Protein AF-A0A921EPJ9-F1 (afdb_monomer)

Mean predicted aligned error: 4.71 Å

Organism: NCBI:txid399497

Structure (mmCIF, N/CA/C/O backbone):
data_AF-A0A921EPJ9-F1
#
_entry.id   AF-A0A921EPJ9-F1
#
loop_
_atom_site.group_PDB
_atom_site.id
_atom_site.type_symbol
_atom_site.label_atom_id
_atom_site.label_alt_id
_atom_site.label_comp_id
_atom_site.label_asym_id
_atom_site.label_entity_id
_atom_site.label_seq_id
_atom_site.pdbx_PDB_ins_code
_atom_site.Cartn_x
_atom_site.Cartn_y
_atom_site.Cartn_z
_atom_site.occupancy
_atom_site.B_iso_or_equiv
_atom_site.auth_seq_id
_atom_site.auth_comp_id
_atom_site.auth_asym_id
_atom_site.auth_atom_id
_atom_site.pdbx_PDB_model_num
ATOM 1 N N . MET A 1 1 ? -25.774 5.358 15.739 1.00 63.31 1 MET A N 1
ATOM 2 C CA . MET A 1 1 ? -25.057 4.305 14.989 1.00 63.31 1 MET A CA 1
ATOM 3 C C . MET A 1 1 ? -23.587 4.275 15.392 1.00 63.31 1 MET A C 1
ATOM 5 O O . MET A 1 1 ? -23.152 3.258 15.905 1.00 63.31 1 MET A O 1
ATOM 9 N N . THR A 1 2 ? -22.878 5.406 15.315 1.00 71.88 2 THR A N 1
ATOM 10 C CA . THR A 1 2 ? -21.452 5.557 15.674 1.00 71.88 2 THR A CA 1
ATOM 11 C C . THR A 1 2 ? -21.101 5.073 17.087 1.00 71.88 2 THR A C 1
ATOM 13 O O . THR A 1 2 ? -20.146 4.330 17.258 1.00 71.88 2 THR A O 1
ATOM 16 N N . GLN A 1 3 ? -21.924 5.390 18.097 1.00 77.50 3 GLN A N 1
ATOM 17 C CA . GLN A 1 3 ? -21.681 4.942 19.478 1.00 77.50 3 GLN A CA 1
ATOM 18 C C . GLN A 1 3 ? -21.793 3.415 19.654 1.00 77.50 3 GLN A C 1
ATOM 20 O O . GLN A 1 3 ? -21.058 2.840 20.445 1.00 77.50 3 GLN A O 1
ATOM 25 N N . HIS A 1 4 ? -22.674 2.746 18.898 1.00 89.56 4 HIS A N 1
ATOM 26 C CA . HIS A 1 4 ? -22.776 1.282 18.930 1.00 89.56 4 HIS A CA 1
ATOM 27 C C . HIS A 1 4 ? -21.593 0.615 18.227 1.00 89.56 4 HIS A C 1
ATOM 29 O O . HIS A 1 4 ? -21.103 -0.398 18.716 1.00 89.56 4 HIS A O 1
ATOM 35 N N . LEU A 1 5 ? -21.134 1.184 17.106 1.00 92.19 5 LEU A N 1
ATOM 36 C CA . LEU A 1 5 ? -19.964 0.679 16.392 1.00 92.19 5 LEU A CA 1
ATOM 37 C C . LEU A 1 5 ? -18.698 0.830 17.240 1.00 92.19 5 LEU A C 1
ATOM 39 O O . LEU A 1 5 ? -17.966 -0.136 17.384 1.00 92.19 5 LEU A O 1
ATOM 43 N N . HIS A 1 6 ? -18.485 1.991 17.864 1.00 93.56 6 HIS A N 1
ATOM 44 C CA . HIS A 1 6 ? -17.326 2.218 18.729 1.00 93.56 6 HIS A CA 1
ATOM 45 C C . HIS A 1 6 ? -17.261 1.204 19.878 1.00 93.56 6 HIS A C 1
ATOM 47 O O . HIS A 1 6 ? -16.271 0.491 19.997 1.00 93.56 6 HIS A O 1
ATOM 53 N N . SER A 1 7 ? -18.349 1.034 20.641 1.00 94.75 7 SER A N 1
ATOM 54 C CA . SER A 1 7 ? -18.383 0.032 21.715 1.00 94.75 7 SER A CA 1
ATOM 55 C C . SER A 1 7 ? -18.203 -1.404 21.212 1.00 94.75 7 SER A C 1
ATOM 57 O O . SER A 1 7 ? -17.690 -2.246 21.942 1.00 94.75 7 SER A O 1
ATOM 59 N N . HIS A 1 8 ? -18.621 -1.708 19.980 1.00 96.12 8 HIS A N 1
ATOM 60 C CA . HIS A 1 8 ? -18.362 -3.013 19.377 1.00 96.12 8 HIS A CA 1
ATOM 61 C C . HIS A 1 8 ? -16.879 -3.203 19.031 1.00 96.12 8 HIS A C 1
ATOM 63 O O . HIS A 1 8 ? -16.332 -4.264 19.314 1.00 96.12 8 HIS A O 1
ATOM 69 N N . LEU A 1 9 ? -16.222 -2.182 18.471 1.00 96.31 9 LEU A N 1
ATOM 70 C CA . LEU A 1 9 ? -14.787 -2.220 18.184 1.00 96.31 9 LEU A CA 1
ATOM 71 C C . LEU A 1 9 ? -13.956 -2.341 19.469 1.00 96.31 9 LEU A C 1
ATOM 73 O O . LEU A 1 9 ? -13.027 -3.136 19.502 1.00 96.31 9 LEU A O 1
ATOM 77 N N . GLU A 1 10 ? -14.322 -1.638 20.546 1.00 95.69 10 GLU A N 1
ATOM 78 C CA . GLU A 1 10 ? -13.665 -1.785 21.855 1.00 95.69 10 GLU A CA 1
ATOM 79 C C . GLU A 1 10 ? -13.780 -3.216 22.399 1.00 95.69 10 GLU A C 1
ATOM 81 O O . GLU A 1 10 ? -12.799 -3.787 22.874 1.00 95.69 10 GLU A O 1
ATOM 86 N N . GLN A 1 11 ? -14.969 -3.822 22.302 1.00 95.31 11 GLN A N 1
ATOM 87 C CA . GLN A 1 11 ? -15.177 -5.217 22.701 1.00 95.31 11 GLN A CA 1
ATOM 88 C C . GLN A 1 11 ? -14.373 -6.187 21.832 1.00 95.31 11 GLN A C 1
ATOM 90 O O . GLN A 1 11 ? -13.842 -7.163 22.356 1.00 95.31 11 GLN A O 1
ATOM 95 N N . LEU A 1 12 ? -14.286 -5.927 20.524 1.00 94.94 12 LEU A N 1
ATOM 96 C CA . LEU A 1 12 ? -13.510 -6.739 19.593 1.00 94.94 12 LEU A CA 1
ATOM 97 C C . LEU A 1 12 ? -12.017 -6.683 19.926 1.00 94.94 12 LEU A C 1
ATOM 99 O 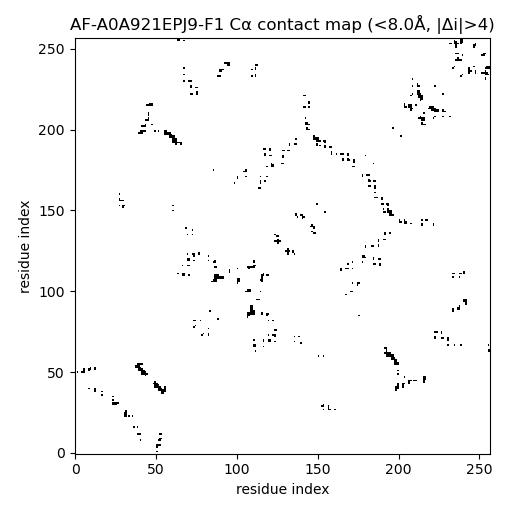O . LEU A 1 12 ? -11.409 -7.735 20.079 1.00 94.94 12 LEU A O 1
ATOM 103 N N . VAL A 1 13 ? -11.451 -5.482 20.090 1.00 95.00 13 VAL A N 1
ATOM 104 C CA . VAL A 1 13 ? -10.049 -5.305 20.501 1.00 95.00 13 VAL A CA 1
ATOM 105 C C . VAL A 1 13 ? -9.810 -6.035 21.818 1.00 95.00 13 VAL A C 1
ATOM 107 O O . VAL A 1 13 ? -8.941 -6.894 21.882 1.00 95.00 13 VAL A O 1
ATOM 110 N N . GLY A 1 14 ? -10.645 -5.797 22.835 1.00 93.44 14 GLY A N 1
ATOM 111 C CA . GLY A 1 14 ? -10.512 -6.464 24.131 1.00 93.44 14 GLY A CA 1
ATOM 112 C C . GLY A 1 14 ? -10.559 -7.994 24.053 1.00 93.44 14 GLY A C 1
ATOM 113 O O . GLY A 1 14 ? -9.816 -8.654 24.768 1.00 93.44 14 GLY A O 1
ATOM 114 N N . ALA A 1 15 ? -11.390 -8.565 23.176 1.00 92.19 15 ALA A N 1
ATOM 115 C CA . ALA A 1 15 ? -11.470 -10.014 22.981 1.00 92.19 15 ALA A CA 1
ATOM 116 C C . ALA A 1 15 ? -10.269 -10.597 22.216 1.00 92.19 15 ALA A C 1
ATOM 118 O O . ALA A 1 15 ? -9.938 -11.765 22.411 1.00 92.19 15 ALA A O 1
ATOM 119 N N . LEU A 1 16 ? -9.643 -9.813 21.333 1.00 90.69 16 LEU A N 1
ATOM 120 C CA . LEU A 1 16 ? -8.484 -10.235 20.542 1.00 90.69 16 LEU A CA 1
ATOM 121 C C . LEU A 1 16 ? -7.159 -10.074 21.296 1.00 90.69 16 LEU A C 1
ATOM 123 O O . LEU A 1 16 ? -6.228 -10.815 21.008 1.00 90.69 16 LEU A O 1
ATOM 127 N N . MET A 1 17 ? -7.084 -9.180 22.287 1.00 88.00 17 MET A N 1
ATOM 128 C CA . MET A 1 17 ? -5.879 -8.976 23.109 1.00 88.00 17 MET A CA 1
ATOM 129 C C . MET A 1 17 ? -5.428 -10.233 23.871 1.00 88.00 17 MET A C 1
ATOM 131 O O . MET A 1 17 ? -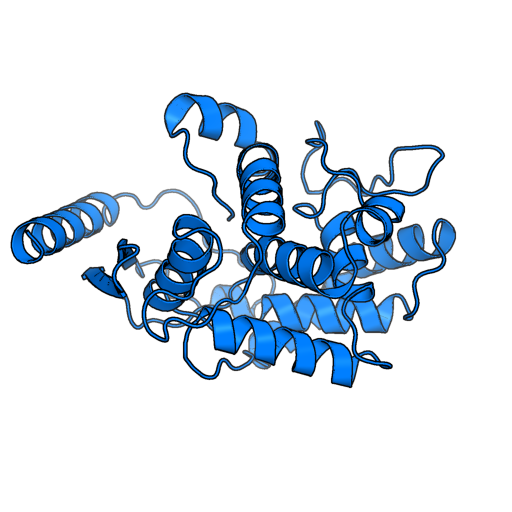4.248 -10.372 24.179 1.00 88.00 17 MET A O 1
ATOM 135 N N . ASP A 1 18 ? -6.345 -11.161 24.161 1.00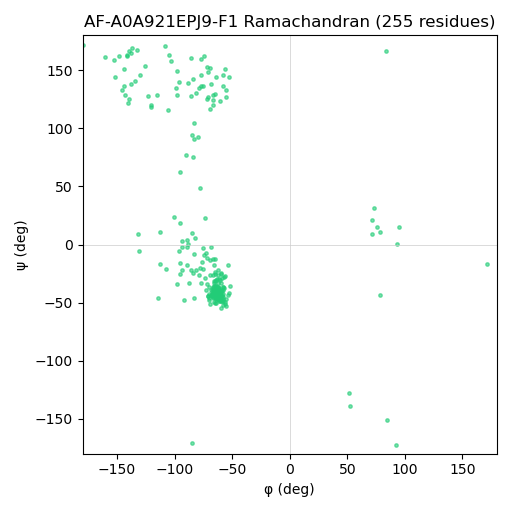 86.62 18 ASP A N 1
ATOM 136 C CA . ASP A 1 18 ? -6.014 -12.435 24.812 1.00 86.62 18 ASP A CA 1
ATOM 137 C C . ASP A 1 18 ? -5.354 -13.449 23.846 1.00 86.62 18 ASP A C 1
ATOM 139 O O . ASP A 1 18 ? -4.772 -14.449 24.283 1.00 86.62 18 ASP A O 1
ATOM 143 N N . ASP A 1 19 ? -5.428 -13.219 22.529 1.00 88.44 19 ASP A N 1
ATOM 144 C CA . ASP A 1 19 ? -4.811 -14.071 21.513 1.00 88.44 19 ASP A CA 1
ATOM 145 C C . ASP A 1 19 ? -3.344 -13.691 21.284 1.00 88.44 19 ASP A C 1
ATOM 147 O O . ASP A 1 19 ? -3.002 -12.825 20.487 1.00 88.44 19 ASP A O 1
ATOM 151 N N . THR A 1 20 ? -2.458 -14.392 21.985 1.00 88.00 20 THR A N 1
ATOM 152 C CA . THR A 1 20 ? -1.004 -14.160 21.958 1.00 88.00 20 THR A CA 1
ATOM 153 C C . THR A 1 20 ? -0.258 -15.070 20.976 1.00 88.00 20 THR A C 1
ATOM 155 O O . THR A 1 20 ? 0.948 -15.289 21.106 1.00 88.00 20 THR A O 1
ATOM 158 N N . ARG A 1 21 ? -0.960 -15.669 20.004 1.00 90.56 21 ARG A N 1
ATOM 159 C CA . ARG A 1 21 ? -0.332 -16.518 18.980 1.00 90.56 21 ARG A CA 1
ATOM 160 C C . ARG A 1 21 ? 0.469 -15.679 17.979 1.00 90.56 21 ARG A C 1
ATOM 162 O O . ARG A 1 21 ? 0.128 -14.541 17.684 1.00 90.56 21 ARG A O 1
ATOM 169 N N . GLY A 1 22 ? 1.489 -16.297 17.384 1.00 88.38 22 GLY A N 1
ATOM 170 C CA . GLY A 1 22 ? 2.396 -15.636 16.440 1.00 88.38 22 GLY A CA 1
ATOM 171 C C . GLY A 1 22 ? 3.628 -15.048 17.129 1.00 88.38 22 GLY A C 1
ATOM 172 O O . GLY A 1 22 ? 3.885 -15.316 18.301 1.00 88.38 22 GLY A O 1
ATOM 173 N N . ALA A 1 23 ? 4.429 -14.301 16.374 1.00 86.12 23 ALA A N 1
ATOM 174 C CA . ALA A 1 23 ? 5.589 -13.582 16.886 1.00 86.12 23 ALA A CA 1
ATOM 175 C C . ALA A 1 23 ? 5.853 -12.345 16.011 1.00 86.12 23 ALA A C 1
ATOM 177 O O . ALA A 1 23 ? 5.666 -12.433 14.792 1.00 86.12 23 ALA A O 1
ATOM 178 N N . PRO A 1 24 ? 6.305 -11.219 16.594 1.00 85.25 24 PRO A N 1
ATOM 179 C CA . PRO A 1 24 ? 6.811 -10.098 15.816 1.00 85.25 24 PRO A CA 1
ATOM 180 C C . PRO A 1 24 ? 7.960 -10.526 14.900 1.00 85.25 24 PRO A C 1
ATOM 182 O O . PRO A 1 24 ? 8.719 -11.445 15.216 1.00 85.25 24 PRO A O 1
ATOM 185 N N . ILE A 1 25 ? 8.106 -9.826 13.777 1.00 84.75 25 ILE A N 1
ATOM 186 C CA . ILE A 1 25 ? 9.266 -9.987 12.902 1.00 84.75 25 ILE A CA 1
ATOM 187 C C . ILE A 1 25 ? 10.508 -9.491 13.652 1.00 84.75 25 ILE A C 1
ATOM 189 O O . ILE A 1 25 ? 10.560 -8.348 14.098 1.00 84.75 25 ILE A O 1
ATOM 193 N N . ASP A 1 26 ? 11.519 -10.350 13.773 1.00 82.25 26 ASP A N 1
ATOM 194 C CA . ASP A 1 26 ? 12.768 -10.063 14.486 1.00 82.25 26 ASP A CA 1
ATOM 195 C C . ASP A 1 26 ? 13.905 -9.584 13.562 1.00 82.25 26 ASP A C 1
ATOM 197 O O . ASP A 1 26 ? 14.977 -9.186 14.030 1.00 82.25 26 ASP A O 1
ATOM 201 N N . SER A 1 27 ? 13.669 -9.592 12.246 1.00 77.50 27 SER A N 1
ATOM 202 C CA . SER A 1 27 ? 14.625 -9.184 11.220 1.00 77.50 27 SER A CA 1
ATOM 203 C C . SER A 1 27 ? 13.944 -8.387 10.093 1.00 77.50 27 SER A C 1
ATOM 205 O O . SER A 1 27 ? 13.053 -8.921 9.430 1.00 77.50 27 SER A O 1
ATOM 207 N N . PRO A 1 28 ? 14.380 -7.142 9.825 1.00 84.25 28 PRO A N 1
ATOM 208 C CA . PRO A 1 28 ? 15.532 -6.477 10.438 1.00 84.25 28 PRO A CA 1
ATOM 209 C C . PRO A 1 28 ? 15.286 -6.003 11.887 1.00 84.25 28 PRO A C 1
ATOM 211 O O . PRO A 1 28 ? 14.136 -5.828 12.292 1.00 84.25 28 PRO A O 1
ATOM 214 N N . PRO A 1 29 ? 16.354 -5.713 12.663 1.00 84.56 29 PRO A N 1
ATOM 215 C CA . PRO A 1 29 ? 16.253 -5.352 14.082 1.00 84.56 29 PRO A CA 1
ATOM 216 C C . PRO A 1 29 ? 15.346 -4.158 14.399 1.00 84.56 29 PRO A C 1
ATOM 218 O O . PRO A 1 29 ? 14.827 -4.074 15.507 1.00 84.56 29 PRO A O 1
ATOM 221 N N . ALA A 1 30 ? 15.164 -3.225 13.458 1.00 84.50 30 ALA A N 1
ATOM 222 C CA . ALA A 1 30 ? 14.278 -2.079 13.652 1.00 84.50 30 ALA A CA 1
ATOM 223 C C . ALA A 1 30 ? 12.799 -2.487 13.801 1.00 84.50 30 ALA A C 1
ATOM 225 O O . ALA A 1 30 ? 12.073 -1.842 14.550 1.00 84.50 30 ALA A O 1
ATOM 226 N N . LEU A 1 31 ? 12.363 -3.580 13.158 1.00 83.44 31 LEU A N 1
ATOM 227 C CA . LEU A 1 31 ? 10.997 -4.104 13.303 1.00 83.44 31 LEU A CA 1
ATOM 228 C C . LEU A 1 31 ? 10.797 -4.885 14.610 1.00 83.44 31 LEU A C 1
ATOM 230 O O . LEU A 1 31 ? 9.674 -5.001 15.091 1.00 83.44 31 LEU A O 1
ATOM 234 N N . ALA A 1 32 ? 11.885 -5.349 15.229 1.00 81.00 32 ALA A N 1
ATOM 235 C CA . ALA A 1 32 ? 11.842 -6.072 16.498 1.00 81.00 32 ALA A CA 1
ATOM 236 C C . ALA A 1 32 ? 11.560 -5.166 17.713 1.00 81.00 32 ALA A C 1
ATOM 238 O O . ALA A 1 32 ? 11.378 -5.666 18.820 1.00 81.00 32 ALA A O 1
ATOM 239 N N . GLN A 1 33 ? 11.571 -3.839 17.533 1.00 75.69 33 GLN A N 1
ATOM 240 C CA . GLN A 1 33 ? 11.366 -2.855 18.606 1.00 75.69 33 GLN A CA 1
ATOM 241 C C . GLN A 1 33 ? 9.892 -2.477 18.819 1.00 75.69 33 GLN A C 1
ATOM 243 O O . GLN A 1 33 ? 9.605 -1.591 19.622 1.00 75.69 33 GLN A O 1
ATOM 248 N N . VAL A 1 34 ? 8.965 -3.110 18.095 1.00 78.38 34 VAL A N 1
ATOM 249 C CA . VAL A 1 34 ? 7.525 -2.858 18.224 1.00 78.38 34 VAL A CA 1
ATOM 250 C C . VAL A 1 34 ? 6.983 -3.550 19.475 1.00 78.38 34 VAL A C 1
ATOM 252 O O . VAL A 1 34 ? 7.315 -4.703 19.750 1.00 78.38 34 VAL A O 1
ATOM 255 N N . GLU A 1 35 ? 6.135 -2.844 20.222 1.00 80.69 35 GLU A N 1
ATOM 256 C CA . GLU A 1 35 ? 5.455 -3.394 21.394 1.00 80.69 35 GLU A CA 1
ATOM 257 C C . GLU A 1 35 ? 4.425 -4.451 20.946 1.00 80.69 35 GLU A C 1
ATOM 259 O O . GLU A 1 35 ? 3.467 -4.110 20.248 1.00 80.69 35 GLU A O 1
ATOM 264 N N . PRO A 1 36 ? 4.581 -5.734 21.324 1.00 82.50 36 PRO A N 1
ATOM 265 C CA . PRO A 1 36 ? 3.751 -6.827 20.807 1.00 82.50 36 PRO A CA 1
ATOM 266 C C . PRO A 1 36 ? 2.297 -6.777 21.296 1.00 82.50 36 PRO A C 1
ATOM 268 O O . PRO A 1 36 ? 1.450 -7.492 20.771 1.00 82.50 36 PRO A O 1
ATOM 271 N N . GLU A 1 37 ? 2.015 -5.953 22.304 1.00 85.31 37 GLU A N 1
ATOM 272 C CA . GLU A 1 37 ? 0.687 -5.771 22.894 1.00 85.31 37 GLU A CA 1
ATOM 273 C C . GLU A 1 37 ? -0.133 -4.683 22.177 1.00 85.31 37 GLU A C 1
ATOM 275 O O . GLU A 1 37 ? -1.263 -4.417 22.575 1.00 85.31 37 GLU A O 1
ATOM 280 N N . GLN A 1 38 ? 0.405 -4.049 21.126 1.00 89.69 38 GLN A N 1
ATOM 281 C CA . GLN A 1 38 ? -0.329 -3.036 20.370 1.00 89.69 38 GLN A CA 1
ATOM 282 C C . GLN A 1 38 ? -1.434 -3.662 19.521 1.00 89.69 38 GLN A C 1
ATOM 284 O O . GLN A 1 38 ? -1.182 -4.515 18.668 1.00 89.69 38 GLN A O 1
ATOM 289 N N . CYS A 1 39 ? -2.663 -3.183 19.700 1.00 93.69 39 CYS A N 1
ATOM 290 C CA . CYS A 1 39 ? -3.803 -3.625 18.906 1.00 93.69 39 CYS A CA 1
ATOM 291 C C . CYS A 1 39 ? -4.747 -2.462 18.632 1.00 93.69 39 CYS A C 1
ATOM 293 O O . CYS A 1 39 ? -5.185 -1.764 19.546 1.00 93.69 39 CYS A O 1
ATOM 295 N N . ALA A 1 40 ? -5.100 -2.272 17.364 1.00 95.69 40 ALA A N 1
ATOM 296 C CA . ALA A 1 40 ? -6.029 -1.237 16.950 1.00 95.69 40 ALA A CA 1
ATOM 297 C C . ALA A 1 40 ? -6.911 -1.706 15.798 1.00 95.69 40 ALA A C 1
ATOM 299 O O . ALA A 1 40 ? -6.505 -2.503 14.952 1.00 95.69 40 ALA A O 1
ATOM 300 N N . VAL A 1 41 ? -8.116 -1.151 15.736 1.00 97.19 41 VAL A N 1
ATOM 301 C CA . VAL A 1 41 ? -9.033 -1.326 14.611 1.00 97.19 41 VAL A CA 1
ATOM 302 C C . VAL A 1 41 ? -9.687 0.008 14.288 1.00 97.19 41 VAL A C 1
ATOM 304 O O . VAL A 1 41 ? -10.083 0.755 15.183 1.00 97.19 41 VAL A O 1
ATOM 307 N N . ALA A 1 42 ? -9.815 0.307 13.000 1.00 97.69 42 ALA A N 1
ATOM 308 C CA . ALA A 1 42 ? -10.490 1.498 12.515 1.00 97.69 42 ALA A CA 1
ATOM 309 C C . ALA A 1 42 ? -11.421 1.141 11.355 1.00 97.69 42 ALA A C 1
ATOM 311 O O . ALA A 1 42 ? -11.099 0.323 10.496 1.00 97.69 42 ALA A O 1
ATOM 312 N N . VAL A 1 43 ? -12.585 1.780 11.338 1.00 97.38 43 VAL A N 1
ATOM 313 C CA . VAL A 1 43 ? -13.581 1.705 10.274 1.00 97.38 43 VAL A CA 1
ATOM 314 C C . VAL A 1 43 ? -13.838 3.124 9.793 1.00 97.38 43 VAL A C 1
ATOM 316 O O . VAL A 1 43 ? -14.135 4.016 10.590 1.00 97.38 43 VAL A O 1
ATOM 319 N N . VAL A 1 44 ? -13.730 3.322 8.482 1.00 97.25 44 VAL A N 1
ATOM 320 C CA . VAL A 1 44 ? -14.063 4.583 7.819 1.00 97.25 44 VAL A CA 1
ATOM 321 C C . VAL A 1 44 ? -15.154 4.299 6.802 1.00 97.25 44 VAL A C 1
ATOM 323 O O . VAL A 1 44 ? -14.974 3.476 5.905 1.00 97.25 44 VAL A O 1
ATOM 326 N N . ASP A 1 45 ? -16.301 4.948 6.971 1.00 94.75 45 ASP A N 1
ATOM 327 C CA . ASP A 1 45 ? -17.410 4.842 6.025 1.00 94.75 45 ASP A CA 1
ATOM 328 C C . ASP A 1 45 ? -17.127 5.705 4.779 1.00 94.75 45 ASP A C 1
ATOM 330 O O . ASP A 1 45 ? -16.326 6.644 4.805 1.00 94.75 45 ASP A O 1
ATOM 334 N N . VAL A 1 46 ? -17.798 5.413 3.666 1.00 93.81 46 VAL A N 1
ATOM 335 C CA . VAL A 1 46 ? -17.638 6.135 2.393 1.00 93.81 46 VAL A CA 1
ATOM 336 C C . VAL A 1 46 ? -18.084 7.600 2.474 1.00 93.81 46 VAL A C 1
ATOM 338 O O . VAL A 1 46 ? -17.791 8.378 1.565 1.00 93.81 46 VAL A O 1
ATOM 341 N N . ASP A 1 47 ? -18.782 7.982 3.548 1.00 91.81 47 ASP A N 1
ATOM 342 C CA . ASP A 1 47 ? -19.159 9.361 3.866 1.00 91.81 47 ASP A CA 1
ATOM 343 C C . ASP A 1 47 ? -18.116 10.129 4.706 1.00 91.81 47 ASP A C 1
ATOM 345 O O . ASP A 1 47 ? -18.312 11.314 4.977 1.00 91.81 47 ASP A O 1
ATOM 349 N N . GLY A 1 48 ? -17.011 9.478 5.094 1.00 92.94 48 GLY A N 1
ATOM 350 C CA . GLY A 1 48 ? -15.924 10.073 5.879 1.00 92.94 48 GLY A CA 1
ATOM 351 C C . GLY A 1 48 ? -16.048 9.896 7.389 1.00 92.94 48 GLY A C 1
ATOM 352 O O . GLY A 1 48 ? -15.165 10.344 8.121 1.00 92.94 48 GLY A O 1
ATOM 353 N N . SER A 1 49 ? -17.097 9.234 7.879 1.00 94.75 49 SER A N 1
ATOM 354 C CA . SER A 1 49 ? -17.244 8.933 9.303 1.00 94.75 49 SER A CA 1
ATOM 355 C C . SER A 1 49 ? -16.175 7.946 9.771 1.00 94.75 49 SER A C 1
ATOM 357 O O . SER A 1 49 ? -16.125 6.810 9.303 1.00 94.75 49 SER A O 1
ATOM 359 N N . VAL A 1 50 ? -15.351 8.364 10.734 1.00 95.56 50 VAL A N 1
ATOM 360 C CA . VAL A 1 50 ? -14.292 7.541 11.337 1.00 95.56 50 VAL A CA 1
ATOM 361 C C . VAL A 1 50 ? -14.773 6.965 12.668 1.00 95.56 50 VAL A C 1
ATOM 363 O O . VAL A 1 50 ? -15.364 7.666 13.490 1.00 95.56 50 VAL A O 1
ATOM 366 N N . THR A 1 51 ? -14.538 5.677 12.900 1.00 97.00 51 THR A N 1
ATOM 367 C CA . THR A 1 51 ? -14.724 5.024 14.201 1.00 97.00 51 THR A CA 1
ATOM 368 C C . THR A 1 51 ? -13.581 4.049 14.442 1.00 97.00 51 THR A C 1
ATOM 370 O O . THR A 1 51 ? -13.349 3.166 13.624 1.00 97.00 51 THR A O 1
ATOM 373 N N . SER A 1 52 ? -12.882 4.192 15.561 1.00 97.25 52 SER A N 1
ATOM 374 C CA . SER A 1 52 ? -11.710 3.386 15.911 1.00 97.25 52 SER A CA 1
ATOM 375 C C . SER A 1 52 ? -11.722 2.977 17.385 1.00 97.25 52 SER A C 1
ATOM 377 O O . SER A 1 52 ? -12.528 3.488 18.172 1.00 97.25 52 SER A O 1
ATOM 379 N N . ALA A 1 53 ? -10.884 2.001 17.731 1.00 97.25 53 ALA A N 1
ATOM 380 C CA . ALA A 1 53 ? -10.630 1.539 19.093 1.00 97.25 53 ALA A CA 1
ATOM 381 C C . ALA A 1 53 ? -9.215 0.940 19.207 1.00 97.25 53 ALA A C 1
ATOM 383 O O . ALA A 1 53 ? -8.657 0.485 18.206 1.00 97.25 53 ALA A O 1
ATOM 384 N N . GLY A 1 54 ? -8.681 0.888 20.432 1.00 95.75 54 GLY A N 1
ATOM 385 C CA . GLY A 1 54 ? -7.330 0.392 20.718 1.00 95.75 54 GLY A CA 1
ATOM 386 C C . GLY A 1 54 ? -6.251 1.461 20.532 1.00 95.75 54 GLY A C 1
ATOM 387 O O . GLY A 1 54 ? -6.526 2.649 20.695 1.00 95.75 54 GLY A O 1
ATOM 388 N N . ASP A 1 55 ? -5.037 1.046 20.177 1.00 94.94 55 ASP A N 1
ATOM 389 C CA . ASP A 1 55 ? -3.873 1.915 19.939 1.00 94.94 55 ASP A CA 1
ATOM 390 C C . ASP A 1 55 ? -3.933 2.614 18.565 1.00 94.94 55 ASP A C 1
ATOM 392 O O . ASP A 1 55 ? -2.994 2.587 17.772 1.00 94.94 55 ASP A O 1
ATOM 396 N N . ASP A 1 56 ? -5.073 3.217 18.238 1.00 94.69 56 ASP A N 1
ATOM 397 C CA . ASP A 1 56 ? -5.405 3.728 16.902 1.00 94.69 56 ASP A CA 1
ATOM 398 C C . ASP A 1 56 ? -4.535 4.899 16.410 1.00 94.69 56 ASP A C 1
ATOM 400 O O . ASP A 1 56 ? -4.476 5.155 15.206 1.00 94.69 56 ASP A O 1
ATOM 404 N N . GLY A 1 57 ? -3.834 5.572 17.324 1.00 94.06 57 GLY A N 1
ATOM 405 C CA . GLY A 1 57 ? -2.837 6.603 17.038 1.00 94.06 57 GLY A CA 1
ATOM 406 C C . GLY A 1 57 ? -1.391 6.101 16.959 1.00 94.06 57 GLY A C 1
ATOM 407 O O . GLY A 1 57 ? -0.497 6.909 16.704 1.00 94.06 57 GLY A O 1
ATOM 408 N N . ALA A 1 58 ? -1.131 4.811 17.198 1.00 94.88 58 ALA A N 1
ATOM 409 C CA . ALA A 1 58 ? 0.208 4.250 17.071 1.00 94.88 58 ALA A CA 1
ATOM 410 C C . ALA A 1 58 ? 0.617 4.183 15.594 1.00 94.88 58 ALA A C 1
ATOM 412 O O . ALA A 1 58 ? -0.102 3.641 14.752 1.00 94.88 58 ALA A O 1
ATOM 413 N N . GLU A 1 59 ? 1.782 4.747 15.282 1.00 95.31 59 GLU A N 1
ATOM 414 C CA . GLU A 1 59 ? 2.348 4.667 13.941 1.00 95.31 59 GLU A CA 1
ATOM 415 C C . GLU A 1 59 ? 3.209 3.417 13.777 1.00 95.31 59 GLU A C 1
ATOM 417 O O . GLU A 1 59 ? 4.024 3.088 14.640 1.00 95.31 59 GLU A O 1
ATOM 422 N N . PHE A 1 60 ? 3.082 2.782 12.619 1.00 95.62 60 PHE A N 1
ATOM 423 C CA . PHE A 1 60 ? 3.903 1.666 12.170 1.00 95.62 60 PHE A CA 1
ATOM 424 C C . PHE A 1 60 ? 4.228 1.826 10.680 1.00 95.62 60 PHE A C 1
ATOM 426 O O . PHE A 1 60 ? 3.649 2.664 9.985 1.00 95.62 60 PHE A O 1
ATOM 433 N N . THR A 1 61 ? 5.185 1.049 10.176 1.00 96.88 61 THR A N 1
ATOM 434 C CA . THR A 1 61 ? 5.537 1.086 8.750 1.00 96.88 61 THR A CA 1
ATOM 435 C C . THR A 1 61 ? 4.524 0.299 7.921 1.00 96.88 61 THR A C 1
ATOM 437 O O . THR A 1 61 ? 4.136 -0.807 8.285 1.00 96.88 61 THR A O 1
ATOM 440 N N . ILE A 1 62 ? 4.072 0.865 6.801 1.00 98.31 62 ILE A N 1
ATOM 441 C CA . ILE A 1 62 ? 3.007 0.298 5.957 1.00 98.31 62 ILE A CA 1
ATOM 442 C C . ILE A 1 62 ? 3.389 -1.043 5.314 1.00 98.31 62 ILE A C 1
ATOM 444 O O . ILE A 1 62 ? 2.519 -1.843 4.969 1.00 98.31 62 ILE A O 1
ATOM 448 N N . GLN A 1 63 ? 4.684 -1.298 5.129 1.00 97.12 63 GLN A N 1
ATOM 449 C CA . GLN A 1 63 ? 5.208 -2.561 4.626 1.00 97.12 63 GLN A CA 1
ATOM 450 C C . GLN A 1 63 ? 4.533 -2.984 3.310 1.00 97.12 63 GLN A C 1
ATOM 452 O O . GLN A 1 63 ? 4.285 -2.163 2.419 1.00 97.12 63 GLN A O 1
ATOM 457 N N . SER A 1 64 ? 4.231 -4.273 3.153 1.00 96.81 64 SER A N 1
ATOM 458 C CA . SER A 1 64 ? 3.665 -4.835 1.925 1.00 96.81 64 SER A CA 1
ATOM 459 C C . SER A 1 64 ? 2.251 -4.353 1.597 1.00 96.81 64 SER A C 1
ATOM 461 O O . SER A 1 64 ? 1.817 -4.537 0.457 1.00 96.81 64 SER A O 1
ATOM 463 N N . ILE A 1 65 ? 1.553 -3.687 2.523 1.00 98.31 65 ILE A N 1
ATOM 464 C CA . ILE A 1 65 ? 0.271 -3.029 2.234 1.00 98.31 65 ILE A CA 1
ATOM 465 C C . ILE A 1 65 ? 0.456 -1.966 1.141 1.00 98.31 65 ILE A C 1
ATOM 467 O O . ILE A 1 65 ? -0.397 -1.807 0.263 1.00 98.31 65 ILE A O 1
ATOM 471 N N . SER A 1 66 ? 1.629 -1.325 1.105 1.00 98.62 66 SER A N 1
ATOM 472 C CA . SER A 1 66 ? 1.985 -0.323 0.097 1.00 98.62 66 SER A CA 1
ATOM 473 C C . SER A 1 66 ? 1.900 -0.830 -1.346 1.00 98.62 66 SER A C 1
ATOM 475 O O . SER A 1 66 ? 1.633 -0.041 -2.249 1.00 98.62 66 SER A O 1
ATOM 477 N N . LYS A 1 67 ? 2.088 -2.135 -1.587 1.00 98.69 67 LYS A N 1
ATOM 478 C CA . LYS A 1 67 ? 2.096 -2.730 -2.934 1.00 98.69 67 LYS A CA 1
ATOM 479 C C . LYS A 1 67 ? 0.785 -2.487 -3.674 1.00 98.69 67 LYS A C 1
ATOM 481 O O . LYS A 1 67 ? 0.793 -2.089 -4.837 1.00 98.69 67 LYS A O 1
ATOM 486 N N . ALA A 1 68 ? -0.338 -2.680 -2.982 1.00 98.50 68 ALA A N 1
ATOM 487 C CA . ALA A 1 68 ? -1.662 -2.500 -3.566 1.00 98.50 68 ALA A CA 1
ATOM 488 C C . ALA A 1 68 ? -1.914 -1.040 -3.960 1.00 98.50 68 ALA A C 1
ATOM 490 O O . ALA A 1 68 ? -2.469 -0.762 -5.024 1.00 98.50 68 ALA A O 1
ATOM 491 N N . LEU A 1 69 ? -1.458 -0.108 -3.122 1.00 98.69 69 LEU A N 1
ATOM 492 C CA . LEU A 1 69 ? -1.601 1.323 -3.362 1.00 98.69 69 LEU A CA 1
ATOM 493 C C . LEU A 1 69 ? -0.687 1.789 -4.501 1.00 98.69 69 LEU A C 1
ATOM 495 O O . LEU A 1 69 ? -1.149 2.489 -5.396 1.00 98.69 69 LEU A O 1
ATOM 499 N N . ALA A 1 70 ? 0.575 1.350 -4.525 1.00 98.81 70 ALA A N 1
ATOM 500 C CA . ALA A 1 70 ? 1.510 1.663 -5.605 1.00 98.81 70 ALA A CA 1
ATOM 501 C C . ALA A 1 70 ? 1.025 1.119 -6.957 1.00 98.81 70 ALA A C 1
ATOM 503 O O . ALA A 1 70 ? 1.109 1.810 -7.969 1.00 98.81 70 ALA A O 1
ATOM 504 N N . TYR A 1 71 ? 0.435 -0.079 -6.974 1.00 98.81 71 TYR A N 1
ATOM 505 C CA . TYR A 1 71 ? -0.189 -0.634 -8.173 1.00 98.81 71 TYR A CA 1
ATOM 506 C C . TYR A 1 71 ? -1.364 0.217 -8.666 1.00 98.81 71 TYR A C 1
ATOM 508 O O . TYR A 1 71 ? -1.452 0.501 -9.859 1.00 98.81 71 TYR A O 1
ATOM 516 N N . ALA A 1 72 ? -2.230 0.688 -7.763 1.00 98.81 72 ALA A N 1
ATOM 517 C CA . ALA A 1 72 ? -3.311 1.600 -8.129 1.00 98.81 72 ALA A CA 1
ATOM 518 C C . ALA A 1 72 ? -2.781 2.913 -8.732 1.00 98.81 72 ALA A C 1
ATOM 520 O O . ALA A 1 72 ? -3.305 3.367 -9.747 1.00 98.81 72 ALA A O 1
ATOM 521 N N . VAL A 1 73 ? -1.720 3.490 -8.151 1.00 98.81 73 VAL A N 1
ATOM 522 C CA . VAL A 1 73 ? -1.063 4.697 -8.685 1.00 98.81 73 VAL A CA 1
ATOM 523 C C . VAL A 1 73 ? -0.506 4.443 -10.086 1.00 98.81 73 VAL A C 1
ATOM 525 O O . VAL A 1 73 ? -0.795 5.214 -10.998 1.00 98.81 73 VAL A O 1
ATOM 528 N N . ALA A 1 74 ? 0.223 3.342 -10.287 1.00 98.62 74 ALA A N 1
ATOM 529 C CA . ALA A 1 74 ? 0.773 2.992 -11.595 1.00 98.62 74 ALA A CA 1
ATOM 530 C C . ALA A 1 74 ? -0.327 2.854 -12.661 1.00 98.62 74 ALA A C 1
ATOM 532 O O . ALA A 1 74 ? -0.195 3.400 -13.755 1.00 98.62 74 ALA A O 1
ATOM 533 N N . LEU A 1 75 ? -1.433 2.172 -12.340 1.00 98.81 75 LEU A N 1
ATOM 534 C CA . LEU A 1 75 ? -2.560 2.026 -13.265 1.00 98.81 75 LEU A CA 1
ATOM 535 C C . LEU A 1 75 ? -3.236 3.363 -13.589 1.00 98.81 75 LEU A C 1
ATOM 537 O O . LEU A 1 75 ? -3.647 3.568 -14.729 1.00 98.81 75 LEU A O 1
ATOM 541 N N . GLU A 1 76 ? -3.389 4.248 -12.603 1.00 98.75 76 GLU A N 1
ATOM 542 C CA . GLU A 1 76 ? -4.037 5.546 -12.807 1.00 98.75 76 GLU A CA 1
ATOM 543 C C . GLU A 1 76 ? -3.189 6.471 -13.686 1.00 98.75 76 GLU A C 1
ATOM 545 O O . GLU A 1 76 ? -3.737 7.162 -14.542 1.00 98.75 76 GLU A O 1
ATOM 550 N N . GLU A 1 77 ? -1.865 6.467 -13.519 1.00 98.38 77 GLU A N 1
ATOM 551 C CA . GLU A 1 77 ? -0.989 7.383 -14.258 1.00 98.38 77 GLU A CA 1
ATOM 552 C C . GLU A 1 77 ? -0.538 6.861 -15.623 1.00 98.38 77 GLU A C 1
ATOM 554 O O . GLU A 1 77 ? -0.358 7.653 -16.549 1.00 98.38 77 GLU A O 1
ATOM 559 N N . LEU A 1 78 ? -0.358 5.547 -15.768 1.00 98.06 78 LEU A N 1
ATOM 560 C CA . LEU A 1 78 ? 0.187 4.942 -16.990 1.00 98.06 78 LEU A CA 1
ATOM 561 C C . LEU A 1 78 ? -0.870 4.199 -17.810 1.00 98.06 78 LEU A C 1
ATOM 563 O O . LEU A 1 78 ? -0.693 3.986 -19.009 1.00 98.06 78 LEU A O 1
ATOM 567 N N . GLY A 1 79 ? -1.979 3.816 -17.179 1.00 98.50 79 GLY A N 1
ATOM 568 C CA . GLY A 1 79 ? -2.992 2.962 -17.779 1.00 98.50 79 GLY A CA 1
ATOM 569 C C . GLY A 1 79 ? -2.668 1.470 -17.680 1.00 98.50 79 GLY A C 1
ATOM 570 O O . GLY A 1 79 ? -1.561 1.039 -17.365 1.00 98.50 79 GLY A O 1
ATOM 571 N N . PHE A 1 80 ? -3.691 0.667 -17.963 1.00 98.38 80 PHE A N 1
ATOM 572 C CA . PHE A 1 80 ? -3.677 -0.787 -17.801 1.00 98.38 80 PHE A CA 1
ATOM 573 C C . PHE A 1 80 ? -2.670 -1.466 -18.724 1.00 98.38 80 PHE A C 1
ATOM 575 O O . PHE A 1 80 ? -1.851 -2.245 -18.253 1.00 98.38 80 PHE A O 1
ATOM 582 N N . ASP A 1 81 ? -2.707 -1.134 -20.017 1.00 96.94 81 ASP A N 1
ATOM 583 C CA . ASP A 1 81 ? -1.884 -1.794 -21.033 1.00 96.94 81 ASP A CA 1
ATOM 584 C C . ASP A 1 81 ? -0.384 -1.636 -20.748 1.00 96.94 81 ASP A C 1
ATOM 586 O O . ASP A 1 81 ? 0.373 -2.593 -20.899 1.00 96.94 81 ASP A O 1
ATOM 590 N N . GLU A 1 82 ? 0.042 -0.450 -20.298 1.00 95.88 82 GLU A N 1
ATOM 591 C CA . GLU A 1 82 ? 1.449 -0.193 -19.989 1.00 95.88 82 GLU A CA 1
ATOM 592 C C . GLU A 1 82 ? 1.889 -0.956 -18.739 1.00 95.88 82 GLU A C 1
ATOM 594 O O . GLU A 1 82 ? 2.896 -1.656 -18.777 1.00 95.88 82 GLU A O 1
ATOM 599 N N . VAL A 1 83 ? 1.118 -0.894 -17.648 1.00 96.81 83 VAL A N 1
ATOM 600 C CA . VAL A 1 83 ? 1.457 -1.614 -16.409 1.00 96.81 83 VAL A CA 1
ATOM 601 C C . VAL A 1 83 ? 1.454 -3.124 -16.641 1.00 96.81 83 VAL A C 1
ATOM 603 O O . VAL A 1 83 ? 2.402 -3.815 -16.266 1.00 96.81 83 VAL A O 1
ATOM 606 N N . HIS A 1 84 ? 0.426 -3.647 -17.310 1.00 95.19 84 HIS A N 1
ATOM 607 C CA . HIS A 1 84 ? 0.277 -5.083 -17.547 1.00 95.19 84 HIS A CA 1
ATOM 608 C C . HIS A 1 84 ? 1.258 -5.641 -18.571 1.00 95.19 84 HIS A C 1
ATOM 610 O O . HIS A 1 84 ? 1.442 -6.855 -18.638 1.00 95.19 84 HIS A O 1
ATOM 616 N N . ARG A 1 85 ? 1.970 -4.789 -19.315 1.00 92.12 85 ARG A N 1
ATOM 617 C CA . ARG A 1 85 ? 3.122 -5.228 -20.106 1.00 92.12 85 ARG A CA 1
ATOM 618 C C . ARG A 1 85 ? 4.250 -5.782 -19.233 1.00 92.12 85 ARG A C 1
ATOM 620 O O . ARG A 1 85 ? 4.976 -6.654 -19.694 1.00 92.12 85 ARG A O 1
ATOM 627 N N . PHE A 1 86 ? 4.383 -5.298 -17.997 1.00 92.12 86 PHE A N 1
ATOM 628 C CA . PHE A 1 86 ? 5.505 -5.626 -17.113 1.00 92.12 86 PHE A CA 1
ATOM 629 C C . PHE A 1 86 ? 5.132 -6.450 -15.882 1.00 92.12 86 PHE A C 1
ATOM 631 O O . PHE A 1 86 ? 6.023 -7.012 -15.255 1.00 92.12 86 PHE A O 1
ATOM 638 N N . VAL A 1 87 ? 3.853 -6.527 -15.507 1.00 92.62 87 VAL A N 1
ATOM 639 C CA . VAL A 1 87 ? 3.381 -7.343 -14.376 1.00 92.62 87 VAL A CA 1
ATOM 640 C C . VAL A 1 87 ? 2.018 -7.951 -14.690 1.00 92.62 87 VAL A C 1
ATOM 642 O O . VAL A 1 87 ? 1.157 -7.281 -15.252 1.00 92.62 87 VAL A O 1
ATOM 645 N N . ASP A 1 88 ? 1.825 -9.226 -14.371 1.00 92.50 88 ASP A N 1
ATOM 646 C CA . ASP A 1 88 ? 0.549 -9.915 -14.568 1.00 92.50 88 ASP A CA 1
ATOM 647 C C . ASP A 1 88 ? -0.396 -9.673 -13.371 1.00 92.50 88 ASP A C 1
ATOM 649 O O . ASP A 1 88 ? -0.147 -8.808 -12.524 1.00 92.50 88 ASP A O 1
ATOM 653 N N . VAL A 1 89 ? -1.525 -10.375 -13.313 1.00 91.69 89 VAL A N 1
ATOM 654 C CA . VAL A 1 89 ? -2.540 -10.240 -12.254 1.00 91.69 89 VAL A CA 1
ATOM 655 C C . VAL A 1 89 ? -2.993 -11.579 -11.670 1.00 91.69 89 VAL A C 1
ATOM 657 O O . VAL A 1 89 ? -3.940 -11.615 -10.883 1.00 91.69 89 VAL A O 1
ATOM 660 N N . GLU A 1 90 ? -2.316 -12.665 -12.027 1.00 86.88 90 GLU A N 1
ATOM 661 C CA . GLU A 1 90 ? -2.664 -14.023 -11.622 1.00 86.88 90 GLU A CA 1
ATOM 662 C C . GLU A 1 90 ? -2.100 -14.362 -10.227 1.00 86.88 90 GLU A C 1
ATOM 664 O O . GLU A 1 90 ? -0.978 -13.969 -9.871 1.00 86.88 90 GLU A O 1
ATOM 669 N N . PRO A 1 91 ? -2.844 -15.108 -9.394 1.00 82.38 91 PRO A N 1
ATOM 670 C CA . PRO A 1 91 ? -2.303 -15.664 -8.160 1.00 82.38 91 PRO A CA 1
ATOM 671 C C . PRO A 1 91 ? -1.089 -16.549 -8.453 1.00 82.38 91 PRO A C 1
ATOM 673 O O . PRO A 1 91 ? -1.118 -17.370 -9.367 1.00 82.38 91 PRO A O 1
ATOM 676 N N . SER A 1 92 ? -0.030 -16.426 -7.655 1.00 69.38 92 SER A N 1
ATOM 677 C CA . SER A 1 92 ? 1.071 -17.389 -7.694 1.00 69.38 92 SER A CA 1
ATOM 678 C C . SER A 1 92 ? 0.734 -18.568 -6.783 1.00 69.38 92 SER A C 1
ATOM 680 O O . SER A 1 92 ? 0.413 -18.365 -5.617 1.00 69.38 92 SER A O 1
ATOM 682 N N . GLY A 1 93 ? 0.823 -19.799 -7.297 1.00 58.78 93 GLY A N 1
ATOM 683 C CA . GLY A 1 93 ? 0.701 -21.020 -6.484 1.00 58.78 93 GLY A CA 1
ATOM 684 C C . GLY A 1 93 ? 1.944 -21.329 -5.641 1.00 58.78 93 GLY A C 1
ATOM 685 O O . GLY A 1 93 ? 1.959 -22.308 -4.899 1.00 58.78 93 GLY A O 1
ATOM 686 N N . GLU A 1 94 ? 2.988 -20.515 -5.779 1.00 54.22 94 GLU A N 1
ATOM 687 C CA . GLU A 1 94 ? 4.242 -20.644 -5.054 1.00 54.22 94 GLU A CA 1
ATOM 688 C C . GLU A 1 94 ? 4.297 -19.714 -3.845 1.00 54.22 94 GLU A C 1
ATOM 690 O O . GLU A 1 94 ? 3.747 -18.609 -3.870 1.00 54.22 94 GLU A O 1
ATOM 695 N N . ALA A 1 95 ? 5.021 -20.152 -2.811 1.00 53.09 95 ALA A N 1
ATOM 696 C CA . ALA A 1 95 ? 5.243 -19.362 -1.607 1.00 53.09 95 ALA A CA 1
ATOM 697 C C . ALA A 1 95 ? 5.795 -17.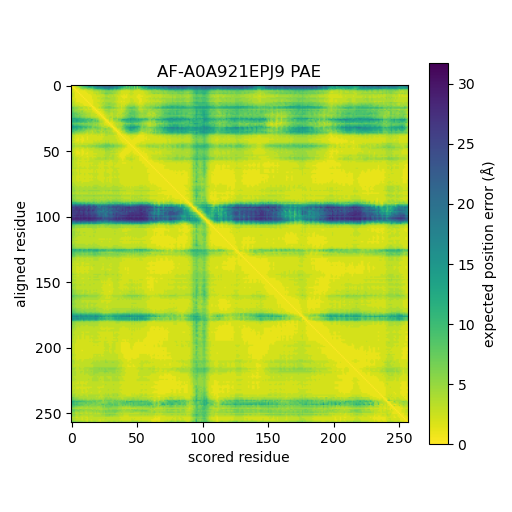973 -1.964 1.00 53.09 95 ALA A C 1
ATOM 699 O O . ALA A 1 95 ? 6.659 -17.845 -2.835 1.00 53.09 95 ALA A O 1
ATOM 700 N N . TYR A 1 96 ? 5.406 -16.932 -1.220 1.00 50.03 96 TYR A N 1
ATOM 701 C CA . TYR A 1 96 ? 5.873 -15.551 -1.467 1.00 50.03 96 TYR A CA 1
ATOM 702 C C . TYR A 1 96 ? 7.421 -15.396 -1.508 1.00 50.03 96 TYR A C 1
ATOM 704 O O . TYR A 1 96 ? 7.974 -14.405 -2.012 1.00 50.03 96 TYR A O 1
ATOM 712 N N . HIS A 1 97 ? 8.132 -16.392 -0.967 1.00 46.22 97 HIS A N 1
ATOM 713 C CA . HIS A 1 97 ? 9.583 -16.509 -0.899 1.00 46.22 97 HIS A CA 1
ATOM 714 C C . HIS A 1 97 ? 10.276 -17.076 -2.148 1.00 46.22 97 HIS A C 1
ATOM 716 O O . HIS A 1 97 ? 11.511 -16.987 -2.216 1.00 46.22 97 HIS A O 1
ATOM 722 N N . VAL A 1 98 ? 9.561 -17.586 -3.150 1.00 53.09 98 VAL A N 1
ATOM 723 C CA . VAL A 1 98 ? 10.217 -18.146 -4.339 1.00 53.09 98 VAL A CA 1
ATOM 724 C C . VAL A 1 98 ? 10.756 -17.027 -5.245 1.00 53.09 98 VAL A C 1
ATOM 726 O O . VAL A 1 98 ? 10.160 -15.958 -5.379 1.00 53.09 98 VAL A O 1
ATOM 729 N N . ILE A 1 99 ? 11.984 -17.209 -5.742 1.00 53.75 99 ILE A N 1
ATOM 730 C CA . ILE A 1 99 ? 12.687 -16.289 -6.652 1.00 53.75 99 ILE A CA 1
ATOM 731 C C . ILE A 1 99 ? 12.423 -16.799 -8.067 1.00 53.75 99 ILE A C 1
ATOM 733 O O . ILE A 1 99 ? 13.339 -17.251 -8.748 1.00 53.75 99 ILE A O 1
ATOM 737 N N . GLU A 1 100 ? 11.164 -16.808 -8.482 1.00 52.59 100 GLU A N 1
ATOM 738 C CA . GLU A 1 100 ? 10.810 -17.271 -9.817 1.00 52.59 100 GLU A CA 1
ATOM 739 C C . GLU A 1 100 ? 10.119 -16.154 -10.589 1.00 52.59 100 GLU A C 1
ATOM 741 O O . GLU A 1 100 ? 9.091 -15.599 -10.200 1.00 52.59 100 GLU A O 1
ATOM 746 N N . VAL A 1 101 ? 10.775 -15.776 -11.682 1.00 54.19 101 VAL A N 1
ATOM 747 C CA . VAL A 1 101 ? 10.161 -15.079 -12.803 1.00 54.19 101 VAL A CA 1
ATOM 748 C C . VAL A 1 101 ? 9.704 -16.205 -13.728 1.00 54.19 101 VAL A C 1
ATOM 750 O O . VAL A 1 101 ? 10.415 -16.589 -14.652 1.00 54.19 101 VAL A O 1
ATOM 753 N N . GLU A 1 102 ? 8.598 -16.859 -13.376 1.00 45.75 102 GLU A N 1
ATOM 754 C CA . GLU A 1 102 ? 8.062 -17.974 -14.157 1.00 45.75 102 GLU A CA 1
ATOM 755 C C . GLU A 1 102 ? 7.212 -17.450 -15.316 1.00 45.75 102 GLU A C 1
ATOM 757 O O . GLU A 1 102 ? 6.014 -17.239 -15.187 1.00 45.75 102 GLU A O 1
ATOM 762 N N . ASP A 1 103 ? 7.860 -17.239 -16.460 1.00 50.41 103 ASP A N 1
ATOM 763 C CA . ASP A 1 103 ? 7.365 -17.515 -17.811 1.00 50.41 103 ASP A CA 1
ATOM 764 C C . ASP A 1 103 ? 8.453 -17.130 -18.835 1.00 50.41 103 ASP A C 1
ATOM 766 O O . ASP A 1 103 ? 9.468 -16.516 -18.513 1.00 50.41 103 ASP A O 1
ATOM 770 N N . SER A 1 104 ? 8.261 -17.472 -20.111 1.00 52.56 104 SER A N 1
ATOM 771 C CA . SER A 1 104 ? 9.133 -16.986 -21.192 1.00 52.56 104 SER A CA 1
ATOM 772 C C . SER A 1 104 ? 9.007 -15.476 -21.459 1.00 52.56 104 SER A C 1
ATOM 774 O O . SER A 1 104 ? 9.639 -14.983 -22.392 1.00 52.56 104 SER A O 1
ATOM 776 N N . SER A 1 105 ? 8.121 -14.772 -20.747 1.00 63.91 105 SER A N 1
ATOM 777 C CA . SER A 1 105 ? 7.855 -13.342 -20.916 1.00 63.91 105 SER A CA 1
ATOM 778 C C . SER A 1 105 ? 8.645 -12.468 -19.938 1.00 63.91 105 SER A C 1
ATOM 780 O O . SER A 1 105 ? 8.792 -11.277 -20.198 1.00 63.91 105 SER A O 1
ATOM 782 N N . GLY A 1 106 ? 9.204 -13.046 -18.868 1.00 75.00 106 GLY A N 1
ATOM 783 C CA . GLY A 1 106 ? 9.976 -12.314 -17.868 1.00 75.00 106 GLY A CA 1
ATOM 784 C C . GLY A 1 106 ? 9.108 -11.537 -16.874 1.00 75.00 106 GLY A C 1
ATOM 785 O O . GLY A 1 106 ? 9.626 -10.699 -16.130 1.00 75.00 106 GLY A O 1
ATOM 786 N N . ARG A 1 107 ? 7.791 -11.772 -16.864 1.00 85.38 107 ARG A N 1
ATOM 787 C CA . ARG A 1 107 ? 6.805 -10.953 -16.153 1.00 85.38 107 ARG A CA 1
ATOM 788 C C . ARG A 1 107 ? 6.436 -11.566 -14.796 1.00 85.38 107 ARG A C 1
ATOM 790 O O . ARG A 1 107 ? 6.037 -12.723 -14.749 1.00 85.38 107 ARG A O 1
ATOM 797 N N . PRO A 1 108 ? 6.488 -10.822 -13.674 1.00 89.38 108 PRO A N 1
ATOM 798 C CA . PRO A 1 108 ? 6.002 -11.334 -12.394 1.00 89.38 108 PRO A CA 1
ATOM 799 C C . PRO A 1 108 ? 4.495 -11.610 -12.409 1.00 89.38 108 PRO A C 1
ATOM 801 O O . PRO A 1 108 ? 3.732 -10.809 -12.947 1.00 89.38 108 PRO A O 1
ATOM 804 N N . ASN A 1 109 ? 4.068 -12.671 -11.717 1.00 89.44 109 ASN A N 1
ATOM 805 C CA . ASN A 1 109 ? 2.676 -13.147 -11.691 1.00 89.44 109 ASN A CA 1
ATOM 806 C C . ASN A 1 109 ? 1.647 -12.113 -11.214 1.00 89.44 109 ASN A C 1
ATOM 808 O O . ASN A 1 109 ? 0.520 -12.093 -11.693 1.00 89.44 109 ASN A O 1
ATOM 812 N N . ASN A 1 110 ? 1.995 -11.264 -10.246 1.00 93.25 110 ASN A N 1
ATOM 813 C CA . ASN A 1 110 ? 1.090 -10.227 -9.754 1.00 93.25 110 ASN A CA 1
ATOM 814 C C . ASN A 1 110 ? 1.843 -9.106 -9.023 1.00 93.25 110 ASN A C 1
ATO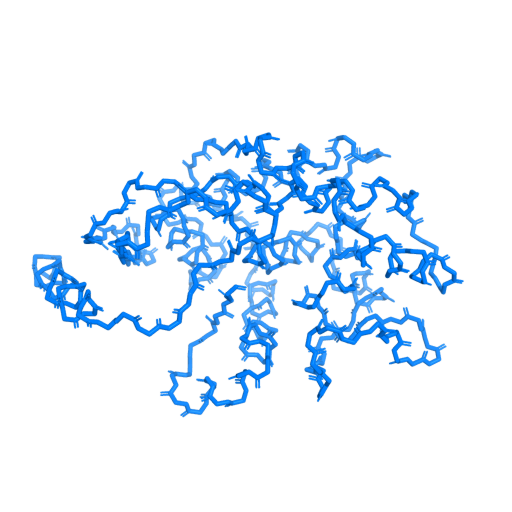M 816 O O . ASN A 1 110 ? 2.962 -9.314 -8.549 1.00 93.25 110 ASN A O 1
ATOM 820 N N . PRO A 1 111 ? 1.233 -7.919 -8.857 1.00 95.62 111 PRO A N 1
ATOM 821 C CA . PRO A 1 111 ? 1.840 -6.805 -8.126 1.00 95.62 111 PRO A CA 1
ATOM 822 C C . PRO A 1 111 ? 1.898 -6.996 -6.597 1.00 95.62 111 PRO A C 1
ATOM 824 O O . PRO A 1 111 ? 2.492 -6.165 -5.914 1.00 95.62 111 PRO A O 1
ATOM 827 N N . MET A 1 112 ? 1.289 -8.049 -6.031 1.00 95.19 112 MET A N 1
ATOM 828 C CA . MET A 1 112 ? 1.224 -8.263 -4.573 1.00 95.19 112 MET A CA 1
ATOM 829 C C . MET A 1 112 ? 2.424 -9.060 -4.028 1.00 95.19 112 MET A C 1
ATOM 831 O O . MET A 1 112 ? 2.735 -8.985 -2.832 1.00 95.19 112 MET A O 1
ATOM 835 N N . ILE A 1 113 ? 3.163 -9.753 -4.898 1.00 91.94 113 ILE A N 1
ATOM 836 C CA . ILE A 1 113 ? 4.464 -10.361 -4.586 1.00 91.94 113 ILE A CA 1
ATOM 837 C C . ILE A 1 113 ? 5.614 -9.359 -4.769 1.00 91.94 113 ILE A C 1
ATOM 839 O O . ILE A 1 113 ? 5.485 -8.358 -5.469 1.00 91.94 113 ILE A O 1
ATOM 843 N N . ASN A 1 114 ? 6.771 -9.625 -4.152 1.00 92.94 114 ASN A N 1
ATOM 844 C CA . ASN A 1 114 ? 7.904 -8.686 -4.181 1.00 92.94 114 ASN A CA 1
ATOM 845 C C . ASN A 1 114 ? 8.408 -8.402 -5.601 1.00 92.94 114 ASN A C 1
ATOM 847 O O . ASN A 1 114 ? 8.714 -7.256 -5.904 1.00 92.94 114 ASN A O 1
ATOM 851 N N . ALA A 1 115 ? 8.472 -9.413 -6.472 1.00 92.00 115 ALA A N 1
ATOM 852 C CA . ALA A 1 115 ? 8.920 -9.224 -7.851 1.00 92.00 115 ALA A CA 1
ATOM 853 C C . ALA A 1 115 ? 8.024 -8.232 -8.609 1.00 92.00 115 ALA A C 1
ATOM 855 O O . ALA A 1 115 ? 8.524 -7.264 -9.178 1.00 92.00 115 ALA A O 1
ATOM 856 N N . GLY A 1 116 ? 6.701 -8.409 -8.542 1.00 94.06 116 GLY A N 1
ATOM 857 C CA . GLY A 1 116 ? 5.757 -7.479 -9.160 1.00 94.06 116 GLY A CA 1
ATOM 858 C C . GLY A 1 116 ? 5.770 -6.104 -8.502 1.00 94.06 116 GLY A C 1
ATOM 859 O O . GLY A 1 116 ? 5.717 -5.101 -9.202 1.00 94.06 116 GLY A O 1
ATOM 860 N N . ALA A 1 117 ? 5.924 -6.030 -7.180 1.00 96.25 117 ALA A N 1
ATOM 861 C CA . ALA A 1 117 ? 6.018 -4.757 -6.474 1.00 96.25 117 ALA A CA 1
ATOM 862 C C . ALA A 1 117 ? 7.265 -3.942 -6.857 1.00 96.25 117 ALA A C 1
ATOM 864 O O . ALA A 1 117 ? 7.166 -2.729 -7.015 1.00 96.25 117 ALA A O 1
ATOM 865 N N . LEU A 1 118 ? 8.419 -4.593 -7.049 1.00 96.19 118 LEU A N 1
ATOM 866 C CA . LEU A 1 118 ? 9.644 -3.944 -7.534 1.00 96.19 118 LEU A CA 1
ATOM 867 C C . LEU A 1 118 ? 9.451 -3.395 -8.953 1.00 96.19 118 LEU A C 1
ATOM 869 O O . LEU A 1 118 ? 9.818 -2.253 -9.224 1.00 96.19 118 LEU A O 1
ATOM 873 N N . VAL A 1 119 ? 8.822 -4.178 -9.838 1.00 95.31 119 VAL A N 1
ATOM 874 C CA . VAL A 1 119 ? 8.454 -3.715 -11.183 1.00 95.31 119 VAL A CA 1
ATOM 875 C C . VAL A 1 119 ? 7.520 -2.512 -11.097 1.00 95.31 119 VAL A C 1
ATOM 877 O O . VAL A 1 119 ? 7.845 -1.461 -11.638 1.00 95.31 119 VAL A O 1
ATOM 880 N N . VAL A 1 120 ? 6.402 -2.626 -10.378 1.00 97.50 120 VAL A N 1
ATOM 881 C CA . VAL A 1 120 ? 5.421 -1.544 -10.216 1.00 97.50 120 VAL A CA 1
ATOM 882 C C . VAL A 1 120 ? 6.082 -0.284 -9.677 1.00 97.50 120 VAL A C 1
ATOM 884 O O . VAL A 1 120 ? 5.876 0.788 -10.240 1.00 97.50 120 VAL A O 1
ATOM 887 N N . HIS A 1 121 ? 6.916 -0.408 -8.641 1.00 97.75 121 HIS A N 1
ATOM 888 C CA . HIS A 1 121 ? 7.656 0.723 -8.099 1.00 97.75 121 HIS A CA 1
ATOM 889 C C . HIS A 1 121 ? 8.544 1.362 -9.166 1.00 97.75 121 HIS A C 1
ATOM 891 O O . HIS A 1 121 ? 8.558 2.577 -9.276 1.00 97.75 121 HIS A O 1
ATOM 897 N N . SER A 1 122 ? 9.246 0.575 -9.986 1.00 95.75 122 SER A N 1
ATOM 898 C CA . SER A 1 122 ? 10.104 1.110 -11.051 1.00 95.75 122 SER A CA 1
ATOM 899 C C . SER A 1 122 ? 9.341 1.857 -12.155 1.00 95.75 122 SER A C 1
ATOM 901 O O . SER A 1 122 ? 9.921 2.712 -12.821 1.00 95.75 122 SER A O 1
ATOM 903 N N . LEU A 1 123 ? 8.049 1.567 -12.340 1.00 95.94 123 LEU A N 1
ATOM 904 C CA . LEU A 1 123 ? 7.214 2.212 -13.355 1.00 95.94 123 LEU A CA 1
ATOM 905 C C . LEU A 1 123 ? 6.673 3.575 -12.919 1.00 95.94 123 LEU A C 1
ATOM 907 O O . LEU A 1 123 ? 6.316 4.373 -13.784 1.00 95.94 123 LEU A O 1
ATOM 911 N N . ILE A 1 124 ? 6.604 3.862 -11.613 1.00 97.56 124 ILE A N 1
ATOM 912 C CA . ILE A 1 124 ? 6.016 5.119 -11.128 1.00 97.56 124 ILE A CA 1
ATOM 913 C C . ILE A 1 124 ? 6.724 6.325 -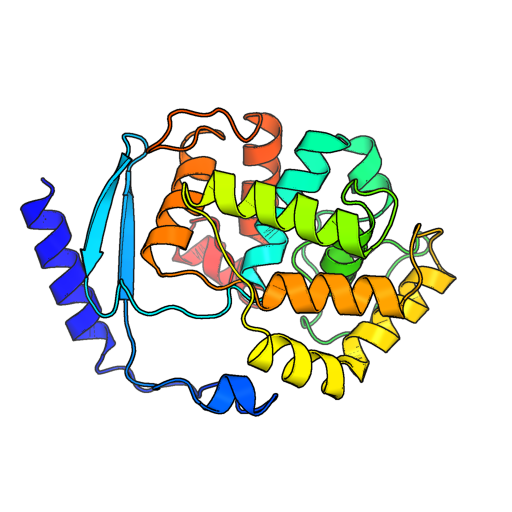11.789 1.00 97.56 124 ILE A C 1
ATOM 915 O O . ILE A 1 124 ? 7.959 6.368 -11.855 1.00 97.56 124 ILE A O 1
ATOM 919 N N . PRO A 1 125 ? 5.982 7.316 -12.315 1.00 94.94 125 PRO A N 1
ATOM 920 C CA . PRO A 1 125 ? 6.584 8.519 -12.878 1.00 94.94 125 PRO A CA 1
ATOM 921 C C . PRO A 1 125 ? 7.458 9.271 -11.864 1.00 94.94 125 PRO A C 1
ATOM 923 O O . PRO A 1 125 ? 7.172 9.310 -10.671 1.00 94.94 125 PRO A O 1
ATOM 926 N N . GLY A 1 126 ? 8.539 9.888 -12.343 1.00 89.69 126 GLY A N 1
ATOM 927 C CA . GLY A 1 126 ? 9.467 10.631 -11.480 1.00 89.69 126 GLY A CA 1
ATOM 928 C C . GLY A 1 126 ? 10.754 11.087 -12.164 1.00 89.69 126 GLY A C 1
ATOM 929 O O . GLY A 1 126 ? 11.423 11.988 -11.678 1.00 89.69 126 GLY A O 1
ATOM 930 N N . GLY A 1 127 ? 11.102 10.517 -13.321 1.00 87.88 127 GLY A N 1
ATOM 931 C CA . GLY A 1 127 ? 12.313 10.864 -14.077 1.00 87.88 127 GLY A CA 1
ATOM 932 C C . GLY A 1 127 ? 13.593 10.241 -13.508 1.00 87.88 127 GLY A C 1
ATOM 933 O O . GLY A 1 127 ? 14.375 9.686 -14.273 1.00 87.88 127 GLY A O 1
ATOM 934 N N . ASP A 1 128 ? 13.764 10.268 -12.187 1.00 90.62 128 ASP A N 1
ATOM 935 C CA . ASP A 1 128 ? 14.799 9.544 -11.442 1.00 90.62 128 ASP A CA 1
ATOM 936 C C . ASP A 1 128 ? 14.226 8.902 -10.167 1.00 90.62 128 ASP A C 1
ATOM 938 O O . ASP A 1 128 ? 13.093 9.181 -9.766 1.00 90.62 128 ASP A O 1
ATOM 942 N N . ALA A 1 129 ? 15.018 8.033 -9.537 1.00 89.56 129 ALA A N 1
ATOM 943 C CA . ALA A 1 129 ? 14.608 7.240 -8.382 1.00 89.56 129 ALA A CA 1
ATOM 944 C C . ALA A 1 129 ? 14.166 8.084 -7.172 1.00 89.56 129 ALA A C 1
ATOM 946 O O . ALA A 1 129 ? 13.198 7.734 -6.495 1.00 89.56 129 ALA A O 1
ATOM 947 N N . GLY A 1 130 ? 14.846 9.204 -6.904 1.00 89.25 130 GLY A N 1
ATOM 948 C CA . GLY A 1 130 ? 14.520 10.072 -5.771 1.00 89.25 130 GLY A CA 1
ATOM 949 C C . GLY A 1 130 ? 13.184 10.774 -5.983 1.00 89.25 130 GLY A C 1
ATOM 950 O O . GLY A 1 130 ? 12.281 10.672 -5.155 1.00 89.25 130 GLY A O 1
ATOM 951 N N . ASN A 1 131 ? 13.028 11.418 -7.140 1.00 95.19 131 ASN A N 1
ATOM 952 C CA . ASN A 1 131 ? 11.788 12.093 -7.514 1.00 95.19 131 ASN A CA 1
ATOM 953 C C . ASN A 1 131 ? 10.602 11.123 -7.617 1.00 95.19 131 ASN A C 1
ATOM 955 O O . ASN A 1 131 ? 9.480 11.488 -7.271 1.00 95.19 131 ASN A O 1
ATOM 959 N N . ARG A 1 132 ? 10.840 9.875 -8.039 1.00 96.06 132 ARG A N 1
ATOM 960 C CA . ARG A 1 132 ? 9.811 8.830 -8.087 1.00 96.06 132 ARG A CA 1
ATOM 961 C C . ARG A 1 132 ? 9.256 8.494 -6.709 1.00 96.06 132 ARG A C 1
ATOM 963 O O . ARG A 1 132 ? 8.040 8.394 -6.545 1.00 96.06 132 ARG A O 1
ATOM 970 N N . PHE A 1 133 ? 10.131 8.319 -5.722 1.00 97.31 133 PHE A N 1
ATOM 971 C CA . PHE A 1 133 ? 9.688 8.043 -4.361 1.00 97.31 133 PHE A CA 1
ATOM 972 C C . PHE A 1 133 ? 8.867 9.211 -3.796 1.00 97.31 133 PHE A C 1
ATOM 974 O O . PHE A 1 133 ? 7.782 8.985 -3.267 1.00 97.31 133 PHE A O 1
ATOM 981 N N . GLU A 1 134 ? 9.343 10.450 -3.945 1.00 97.94 134 GLU A N 1
ATOM 982 C CA . GLU A 1 134 ? 8.622 11.631 -3.441 1.00 97.94 134 GLU A CA 1
ATOM 983 C C . GLU A 1 134 ? 7.252 11.793 -4.121 1.00 97.94 134 GLU A C 1
ATOM 985 O O . GLU A 1 134 ? 6.254 12.126 -3.475 1.00 97.94 134 GLU A O 1
ATOM 990 N N . HIS A 1 135 ? 7.169 11.475 -5.41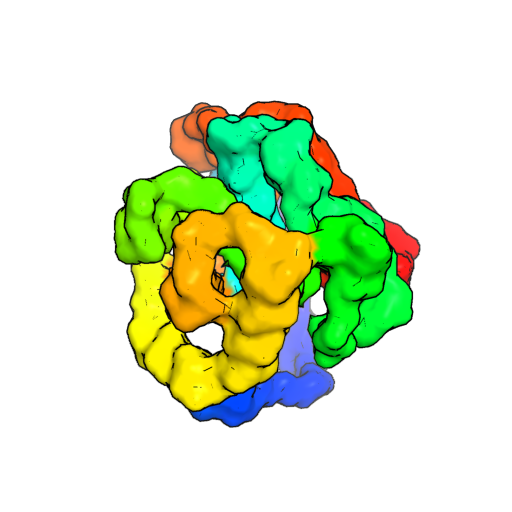7 1.00 98.25 135 HIS A N 1
ATOM 991 C CA . HIS A 1 135 ? 5.905 11.434 -6.150 1.00 98.25 135 HIS A CA 1
ATOM 992 C C . HIS A 1 135 ? 4.945 10.388 -5.569 1.00 98.25 135 HIS A C 1
ATOM 994 O O . HIS A 1 135 ? 3.787 10.698 -5.280 1.00 98.25 135 HIS A O 1
ATOM 1000 N N . LEU A 1 136 ? 5.425 9.170 -5.307 1.00 98.44 136 LEU A N 1
ATOM 1001 C CA . LEU A 1 136 ? 4.618 8.121 -4.680 1.00 98.44 136 LEU A CA 1
ATOM 1002 C C . LEU A 1 136 ? 4.176 8.492 -3.252 1.00 98.44 136 LEU A C 1
ATOM 1004 O O . LEU A 1 136 ? 3.019 8.269 -2.888 1.00 98.44 136 LEU A O 1
ATOM 1008 N N . LEU A 1 137 ? 5.060 9.096 -2.453 1.00 98.69 137 LEU A N 1
ATOM 1009 C CA . LEU A 1 137 ? 4.744 9.561 -1.101 1.00 98.69 137 LEU A CA 1
ATOM 1010 C C . LEU A 1 137 ? 3.644 10.633 -1.121 1.00 98.69 137 LEU A C 1
ATOM 1012 O O . LEU A 1 137 ? 2.749 10.620 -0.271 1.00 98.69 137 LEU A O 1
ATOM 1016 N N . SER A 1 138 ? 3.657 11.520 -2.121 1.00 98.50 138 SER A N 1
ATOM 1017 C CA . SER A 1 138 ? 2.589 12.501 -2.336 1.00 98.50 138 SER A CA 1
ATOM 1018 C C . SER A 1 138 ? 1.243 11.827 -2.620 1.00 98.50 138 SER A C 1
ATOM 1020 O O . SER A 1 138 ? 0.225 12.198 -2.029 1.00 98.50 138 SER A O 1
ATOM 1022 N N . TRP A 1 139 ? 1.223 10.784 -3.456 1.00 98.62 139 TRP A N 1
ATOM 1023 C CA . TRP A 1 139 ? 0.020 9.982 -3.701 1.00 98.62 139 TRP A CA 1
ATOM 1024 C C . TRP A 1 139 ? -0.504 9.305 -2.432 1.00 98.62 139 TRP A C 1
ATOM 1026 O O . TRP A 1 139 ? -1.703 9.371 -2.155 1.00 98.62 139 TRP A O 1
ATOM 1036 N N . PHE A 1 140 ? 0.372 8.698 -1.630 1.00 98.75 140 PHE A N 1
ATOM 1037 C CA . PHE A 1 140 ? -0.035 8.054 -0.378 1.00 98.75 140 PHE A CA 1
ATOM 1038 C C . PHE A 1 140 ? -0.539 9.076 0.645 1.00 98.75 140 PHE A C 1
ATOM 1040 O O . PHE A 1 140 ? -1.529 8.823 1.327 1.00 98.75 140 PHE A O 1
ATOM 1047 N N . SER A 1 141 ? 0.064 10.264 0.688 1.00 98.69 141 SER A N 1
ATOM 1048 C CA . SER A 1 141 ? -0.396 11.371 1.531 1.00 98.69 141 SER A CA 1
ATOM 1049 C C . SER A 1 141 ? -1.793 11.858 1.128 1.00 98.69 141 SER A C 1
ATOM 1051 O O . SER A 1 141 ? -2.664 12.059 1.977 1.00 98.69 141 SER A O 1
ATOM 1053 N N . ARG A 1 142 ? -2.066 11.967 -0.181 1.00 98.50 142 ARG A N 1
ATOM 1054 C CA . ARG A 1 142 ? -3.413 12.277 -0.692 1.00 98.50 142 ARG A CA 1
ATOM 1055 C C . ARG A 1 142 ? -4.427 11.201 -0.301 1.00 98.50 142 ARG A C 1
ATOM 1057 O O . ARG A 1 142 ? -5.531 11.545 0.109 1.00 98.50 142 ARG A O 1
ATOM 1064 N N . LEU A 1 143 ? -4.053 9.920 -0.368 1.00 98.25 143 LEU A N 1
ATOM 1065 C CA . LEU A 1 143 ? -4.906 8.809 0.069 1.00 98.25 143 LEU A CA 1
ATOM 1066 C C . LEU A 1 143 ? -5.203 8.860 1.575 1.00 98.25 143 LEU A C 1
ATOM 1068 O O . LEU A 1 143 ? -6.361 8.722 1.963 1.00 98.25 143 LEU A O 1
ATOM 1072 N N . ALA A 1 144 ? -4.191 9.110 2.411 1.00 98.06 144 ALA A N 1
ATOM 1073 C CA . ALA A 1 144 ? -4.352 9.253 3.860 1.00 98.06 144 ALA A CA 1
ATOM 1074 C C . ALA A 1 144 ? -5.154 10.505 4.253 1.00 98.06 144 ALA A C 1
ATOM 1076 O O . ALA A 1 144 ? -5.782 10.546 5.306 1.00 98.06 144 ALA A O 1
ATOM 1077 N N . GLY A 1 145 ? -5.139 11.545 3.412 1.00 96.88 145 GLY A N 1
ATOM 1078 C CA . GLY A 1 145 ? -5.687 12.861 3.750 1.00 96.88 145 GLY A CA 1
ATOM 1079 C C . GLY A 1 145 ? -4.790 13.676 4.689 1.00 96.88 145 GLY A C 1
ATOM 1080 O O . GLY A 1 145 ? -5.251 14.662 5.262 1.00 96.88 145 GLY A O 1
ATOM 1081 N N . ARG A 1 146 ? -3.520 13.282 4.842 1.00 97.31 146 ARG A N 1
ATOM 1082 C CA . ARG A 1 146 ? -2.488 13.982 5.618 1.00 97.31 146 ARG A CA 1
ATOM 1083 C C . ARG A 1 146 ? -1.114 13.756 5.000 1.00 97.31 146 ARG A C 1
ATOM 1085 O O . ARG A 1 146 ? -0.921 12.805 4.253 1.00 97.31 146 ARG A O 1
ATOM 1092 N N . GLU A 1 147 ? -0.151 14.596 5.354 1.00 98.25 147 GLU A N 1
ATOM 1093 C CA . GLU A 1 147 ? 1.248 14.357 5.002 1.00 98.25 147 GLU A CA 1
ATOM 1094 C C . GLU A 1 147 ? 1.775 13.120 5.748 1.00 98.25 147 GLU A C 1
ATOM 1096 O O . GLU A 1 147 ? 1.602 12.989 6.967 1.00 98.25 147 GLU A O 1
ATOM 1101 N N . LEU A 1 148 ? 2.368 12.192 4.996 1.00 98.69 148 LEU A N 1
ATOM 1102 C CA . LEU A 1 148 ? 3.046 11.011 5.520 1.00 98.69 148 LEU A CA 1
ATOM 1103 C C . LEU A 1 148 ? 4.560 11.212 5.474 1.00 98.69 148 LEU A C 1
ATOM 1105 O O . LEU A 1 148 ? 5.078 11.994 4.680 1.00 98.69 148 LEU A O 1
ATOM 1109 N N . SER A 1 149 ? 5.271 10.463 6.306 1.00 98.38 149 SER A N 1
ATOM 1110 C CA . SER A 1 149 ? 6.729 10.486 6.382 1.00 98.38 149 SER A CA 1
ATOM 1111 C C . SER A 1 149 ? 7.295 9.071 6.389 1.00 98.38 149 SER A C 1
ATOM 1113 O O . SER A 1 149 ? 6.570 8.086 6.538 1.00 98.38 149 SER A O 1
ATOM 1115 N N . VAL A 1 150 ? 8.605 8.968 6.196 1.00 98.44 150 VAL A N 1
ATOM 1116 C CA . VAL A 1 150 ? 9.336 7.700 6.198 1.00 98.44 150 VAL A CA 1
ATOM 1117 C C . VAL A 1 150 ? 9.941 7.463 7.571 1.00 98.44 150 VAL A C 1
ATOM 1119 O O . VAL A 1 150 ? 10.480 8.380 8.192 1.00 98.44 150 VAL A O 1
ATOM 1122 N N . ASP A 1 151 ? 9.899 6.217 8.026 1.00 97.88 151 ASP A N 1
ATOM 1123 C CA . ASP A 1 151 ? 10.752 5.756 9.107 1.00 97.88 151 ASP A CA 1
ATOM 1124 C C . ASP A 1 151 ? 12.154 5.446 8.567 1.00 97.88 151 ASP A C 1
ATOM 1126 O O . ASP A 1 151 ? 12.433 4.347 8.085 1.00 97.88 151 ASP A O 1
ATOM 1130 N N . GLU A 1 152 ? 13.045 6.438 8.616 1.00 97.44 152 GLU A N 1
ATOM 1131 C CA . GLU A 1 152 ? 14.411 6.291 8.094 1.00 97.44 152 GLU A CA 1
ATOM 1132 C C . GLU A 1 152 ? 15.206 5.206 8.849 1.00 97.44 152 GLU A C 1
ATOM 1134 O O . GLU A 1 152 ? 16.080 4.567 8.270 1.00 97.44 152 GLU A O 1
ATOM 1139 N N . THR A 1 153 ? 14.866 4.918 10.115 1.00 96.19 153 THR A N 1
ATOM 1140 C CA . THR A 1 153 ? 15.523 3.845 10.881 1.00 96.19 153 THR A CA 1
ATOM 1141 C C . THR A 1 153 ? 15.133 2.469 10.349 1.00 96.19 153 THR A C 1
ATOM 1143 O O . THR A 1 153 ? 16.004 1.622 10.140 1.00 96.19 153 THR A O 1
ATOM 1146 N N . VAL A 1 154 ? 13.841 2.235 10.091 1.00 95.62 154 VAL A N 1
ATOM 1147 C CA . VAL A 1 154 ? 13.381 0.984 9.466 1.00 95.62 154 VAL A CA 1
ATOM 1148 C C . VAL A 1 154 ? 13.927 0.862 8.047 1.00 95.62 154 VAL A C 1
ATOM 1150 O O . VAL A 1 154 ? 14.458 -0.193 7.703 1.00 95.62 154 VAL A O 1
ATOM 1153 N N . TYR A 1 155 ? 13.878 1.938 7.259 1.00 97.44 155 TYR A N 1
ATOM 1154 C CA . TYR A 1 155 ? 14.407 1.962 5.895 1.00 97.44 155 TYR A CA 1
ATOM 1155 C C . TYR A 1 155 ? 15.884 1.546 5.830 1.00 97.44 155 TYR A C 1
ATOM 1157 O O . TYR A 1 155 ? 16.231 0.626 5.087 1.00 97.44 155 TYR A O 1
ATOM 1165 N N . GLU A 1 156 ? 16.756 2.178 6.624 1.00 97.06 156 GLU A N 1
ATOM 1166 C CA . GLU A 1 156 ? 18.185 1.847 6.656 1.00 97.06 156 GLU A CA 1
ATOM 1167 C C . GLU A 1 156 ? 18.422 0.396 7.100 1.00 97.06 156 GLU A C 1
ATOM 1169 O O . GLU A 1 156 ? 19.267 -0.307 6.536 1.00 97.06 156 GLU A O 1
ATOM 1174 N N . SER A 1 157 ? 17.652 -0.072 8.088 1.00 95.88 157 SER A N 1
ATOM 1175 C CA . SER A 1 157 ? 17.763 -1.428 8.630 1.00 95.88 157 SER A CA 1
ATOM 1176 C C . SER A 1 157 ? 17.334 -2.501 7.622 1.00 95.88 157 SER A C 1
ATOM 1178 O O . SER A 1 157 ? 18.031 -3.504 7.455 1.00 95.88 157 SER A O 1
ATOM 1180 N N . GLU A 1 158 ? 16.229 -2.284 6.904 1.00 95.19 158 GLU A N 1
ATOM 1181 C CA . GLU A 1 158 ? 15.754 -3.176 5.841 1.00 95.19 158 GLU A CA 1
ATOM 1182 C C . GLU A 1 158 ? 16.692 -3.173 4.636 1.00 95.19 158 GLU A C 1
ATOM 1184 O O . GLU A 1 158 ? 17.028 -4.238 4.110 1.00 95.19 158 GLU A O 1
ATOM 1189 N N . LEU A 1 159 ? 17.149 -1.994 4.204 1.00 96.50 159 LEU A N 1
ATOM 1190 C CA . LEU A 1 159 ? 18.004 -1.863 3.027 1.00 96.50 159 LEU A CA 1
ATOM 1191 C C . LEU A 1 159 ? 19.337 -2.596 3.220 1.00 96.50 159 LEU A C 1
ATOM 1193 O O . LEU A 1 159 ? 19.818 -3.254 2.295 1.00 96.50 159 LEU A O 1
ATOM 1197 N N . ALA A 1 160 ? 19.898 -2.550 4.432 1.00 96.38 160 ALA A N 1
ATOM 1198 C CA . ALA A 1 160 ? 21.122 -3.268 4.784 1.00 96.38 160 ALA A CA 1
ATOM 1199 C C . ALA A 1 160 ? 21.005 -4.798 4.620 1.00 96.38 160 ALA A C 1
ATOM 1201 O O . ALA A 1 160 ? 22.019 -5.464 4.406 1.00 96.38 160 ALA A O 1
ATOM 1202 N N . LEU A 1 161 ? 19.789 -5.353 4.689 1.00 94.25 161 LEU A N 1
ATOM 1203 C CA . LEU A 1 161 ? 19.505 -6.789 4.574 1.00 94.25 161 LEU A CA 1
ATOM 1204 C C . LEU A 1 161 ? 18.723 -7.154 3.299 1.00 94.25 161 LEU A C 1
ATOM 1206 O O . LEU A 1 161 ? 18.294 -8.298 3.137 1.00 94.25 161 LEU A O 1
ATOM 1210 N N . ALA A 1 162 ? 18.577 -6.228 2.347 1.00 94.19 162 ALA A N 1
ATOM 1211 C CA . ALA A 1 162 ? 17.732 -6.382 1.159 1.00 94.19 162 ALA A CA 1
ATOM 1212 C C . ALA A 1 162 ? 18.285 -7.343 0.079 1.00 94.19 162 ALA A C 1
ATOM 1214 O O . ALA A 1 162 ? 17.901 -7.262 -1.089 1.00 94.19 162 ALA A O 1
ATOM 1215 N N . HIS A 1 163 ? 19.163 -8.288 0.438 1.00 94.06 163 HIS A N 1
ATOM 1216 C CA . HIS A 1 163 ? 19.829 -9.213 -0.487 1.00 94.06 163 HIS A CA 1
ATOM 1217 C C . HIS A 1 163 ? 18.856 -9.972 -1.395 1.00 94.06 163 HIS A C 1
ATOM 1219 O O . HIS A 1 163 ? 19.108 -10.104 -2.592 1.00 94.06 163 HIS A O 1
ATOM 1225 N N . ARG A 1 164 ? 17.725 -10.444 -0.850 1.00 90.81 164 ARG A N 1
ATOM 1226 C CA . ARG A 1 164 ? 16.717 -11.165 -1.640 1.00 90.81 164 ARG A CA 1
ATOM 1227 C C . ARG A 1 164 ? 16.055 -10.256 -2.675 1.00 90.81 164 ARG A C 1
ATOM 1229 O O . ARG A 1 164 ? 15.934 -10.649 -3.831 1.00 90.81 164 ARG A O 1
ATOM 1236 N N . ASN A 1 165 ? 15.663 -9.045 -2.283 1.00 93.81 165 ASN A N 1
ATOM 1237 C CA . ASN A 1 165 ? 15.061 -8.089 -3.214 1.00 93.81 165 ASN A CA 1
ATOM 1238 C C . ASN A 1 165 ? 16.071 -7.643 -4.282 1.00 93.81 165 ASN A C 1
ATOM 1240 O O . ASN A 1 165 ? 15.689 -7.511 -5.438 1.00 93.81 165 ASN A O 1
ATOM 1244 N N . LEU A 1 166 ? 17.358 -7.503 -3.939 1.00 95.81 166 LEU A N 1
ATOM 1245 C CA . LEU A 1 166 ? 18.423 -7.245 -4.915 1.00 95.81 166 LEU A CA 1
ATOM 1246 C C . LEU A 1 166 ? 18.583 -8.396 -5.912 1.00 95.81 166 LEU A C 1
ATOM 1248 O O . LEU A 1 166 ? 18.677 -8.147 -7.111 1.00 95.81 166 LEU A O 1
ATOM 1252 N N . ALA A 1 167 ? 18.568 -9.649 -5.449 1.00 93.25 167 ALA A N 1
ATOM 1253 C CA . ALA A 1 167 ? 18.625 -10.810 -6.336 1.00 93.25 167 ALA A CA 1
ATOM 1254 C C . ALA A 1 167 ? 17.442 -10.830 -7.320 1.00 93.25 167 ALA A C 1
ATOM 1256 O O . ALA A 1 167 ? 17.648 -10.996 -8.522 1.00 93.25 167 ALA A O 1
ATOM 1257 N N . ILE A 1 168 ? 16.225 -10.582 -6.824 1.00 91.31 168 ILE A N 1
ATOM 1258 C CA . ILE A 1 168 ? 15.019 -10.468 -7.655 1.00 91.31 168 ILE A CA 1
ATOM 1259 C C . ILE A 1 168 ? 15.162 -9.315 -8.655 1.00 91.31 168 ILE A C 1
ATOM 1261 O O . ILE A 1 168 ? 14.935 -9.512 -9.841 1.00 91.31 168 ILE A O 1
ATOM 1265 N N . ALA A 1 169 ? 15.580 -8.128 -8.214 1.00 93.19 169 ALA A N 1
ATOM 1266 C CA . ALA A 1 169 ? 15.725 -6.964 -9.085 1.00 93.19 169 ALA A CA 1
ATOM 1267 C C . ALA A 1 169 ? 16.771 -7.182 -10.194 1.00 93.19 169 ALA A C 1
ATOM 1269 O O . ALA A 1 169 ? 16.571 -6.744 -11.326 1.00 93.19 169 ALA A O 1
ATOM 1270 N N . HIS A 1 170 ? 17.865 -7.895 -9.907 1.00 92.69 170 HIS A N 1
ATOM 1271 C CA . HIS A 1 170 ? 18.841 -8.287 -10.925 1.00 92.69 170 HIS A CA 1
ATOM 1272 C C . HIS A 1 170 ? 18.276 -9.288 -11.934 1.00 92.69 170 HIS A C 1
ATOM 1274 O O . HIS A 1 170 ? 18.530 -9.132 -13.127 1.00 92.69 170 HIS A O 1
ATOM 1280 N N . LEU A 1 171 ? 17.503 -10.277 -11.476 1.00 89.31 171 LEU A N 1
ATOM 1281 C CA . LEU A 1 171 ? 16.819 -11.219 -12.362 1.00 89.31 171 LEU A CA 1
ATOM 1282 C C . LEU A 1 171 ? 15.813 -10.485 -13.260 1.00 89.31 171 LEU A C 1
ATOM 1284 O O . LEU A 1 171 ? 15.856 -10.627 -14.475 1.00 89.31 171 LEU A O 1
ATOM 1288 N N . LEU A 1 172 ? 14.993 -9.602 -12.685 1.00 89.00 172 LEU A N 1
ATOM 1289 C CA . LEU A 1 172 ? 14.042 -8.783 -13.438 1.00 89.00 172 LEU A CA 1
ATOM 1290 C C . LEU A 1 172 ? 14.731 -7.909 -14.486 1.00 89.00 172 LEU A C 1
ATOM 1292 O O . LEU A 1 172 ? 14.217 -7.787 -15.590 1.00 89.00 172 LEU A O 1
ATOM 1296 N N . ARG A 1 173 ? 15.894 -7.329 -14.166 1.00 88.94 173 ARG A N 1
ATOM 1297 C CA . ARG A 1 173 ? 16.681 -6.512 -15.103 1.00 88.94 173 ARG A CA 1
ATOM 1298 C C . ARG A 1 173 ? 17.304 -7.326 -16.239 1.00 88.94 173 ARG A C 1
ATOM 1300 O O . ARG A 1 173 ? 17.596 -6.758 -17.287 1.00 88.94 173 ARG A O 1
ATOM 1307 N N . ALA A 1 174 ? 17.555 -8.617 -16.027 1.00 87.50 174 ALA A N 1
ATOM 1308 C CA . ALA A 1 174 ? 18.034 -9.503 -17.084 1.00 87.50 174 ALA A CA 1
ATOM 1309 C C . ALA A 1 174 ? 16.930 -9.804 -18.111 1.00 87.50 174 ALA A C 1
ATOM 1311 O O . ALA A 1 174 ? 17.229 -9.900 -19.299 1.00 87.50 174 ALA A O 1
ATOM 1312 N N . GLU A 1 175 ? 15.677 -9.885 -17.654 1.00 83.62 175 GLU A N 1
ATOM 1313 C CA . GLU A 1 175 ? 14.519 -10.228 -18.488 1.00 83.62 175 GLU A CA 1
ATOM 1314 C C . GLU A 1 175 ? 13.758 -9.000 -19.032 1.00 83.62 175 GLU A C 1
ATOM 1316 O O . GLU A 1 175 ? 13.127 -9.078 -20.083 1.00 83.62 175 GLU A O 1
ATOM 1321 N N . ASN A 1 176 ? 13.833 -7.845 -18.358 1.00 79.38 176 ASN A N 1
ATOM 1322 C CA . ASN A 1 176 ? 13.057 -6.643 -18.680 1.00 79.38 176 ASN A CA 1
ATOM 1323 C C . ASN A 1 176 ? 13.921 -5.381 -18.770 1.00 79.38 176 ASN A C 1
ATOM 1325 O O . ASN A 1 176 ? 14.840 -5.160 -17.975 1.00 79.38 176 ASN A O 1
ATOM 1329 N N . ASP A 1 177 ? 13.536 -4.474 -19.670 1.00 80.81 177 ASP A N 1
ATOM 1330 C CA . ASP A 1 177 ? 14.114 -3.131 -19.758 1.00 80.81 177 ASP A CA 1
ATOM 1331 C C . ASP A 1 177 ? 13.425 -2.174 -18.770 1.00 80.81 177 ASP A C 1
ATOM 1333 O O . ASP A 1 177 ? 12.563 -1.373 -19.132 1.00 80.81 177 ASP A O 1
ATOM 1337 N N . LEU A 1 178 ? 13.762 -2.314 -17.484 1.00 82.38 178 LEU A N 1
ATOM 1338 C CA . LEU A 1 178 ? 13.299 -1.405 -16.430 1.00 82.38 178 LEU A CA 1
ATOM 1339 C C . LEU A 1 178 ? 14.097 -0.084 -16.466 1.00 82.38 178 LEU A C 1
ATOM 1341 O O . LEU A 1 178 ? 15.299 -0.106 -16.749 1.00 82.38 178 LEU A O 1
ATOM 1345 N N . PRO A 1 179 ? 13.484 1.070 -16.147 1.00 80.31 179 PRO A N 1
ATOM 1346 C CA . PRO A 1 179 ? 14.147 2.373 -16.277 1.00 80.31 179 PRO A CA 1
ATOM 1347 C C . PRO A 1 179 ? 15.347 2.538 -15.332 1.00 80.31 179 PRO A C 1
ATOM 1349 O O . PRO A 1 179 ? 16.368 3.104 -15.721 1.00 80.31 179 PRO A O 1
ATOM 1352 N N . ASP A 1 180 ? 15.263 1.975 -14.128 1.00 88.88 180 ASP A N 1
ATOM 1353 C CA . ASP A 1 180 ? 16.233 2.193 -13.053 1.00 88.88 180 ASP A CA 1
ATOM 1354 C C . ASP A 1 180 ? 17.177 1.008 -12.835 1.00 88.88 180 ASP A C 1
ATOM 1356 O O . ASP A 1 180 ? 16.929 -0.127 -13.265 1.00 88.88 180 ASP A O 1
ATOM 1360 N N . THR A 1 181 ? 18.283 1.262 -12.130 1.00 94.69 181 THR A N 1
ATOM 1361 C CA . THR A 1 181 ? 19.182 0.184 -11.714 1.00 94.69 181 THR A CA 1
ATOM 1362 C C . THR A 1 181 ? 18.515 -0.688 -10.642 1.00 94.69 181 THR A C 1
ATOM 1364 O O . THR A 1 181 ? 17.709 -0.189 -9.855 1.00 94.69 181 THR A O 1
ATOM 1367 N N . PRO A 1 182 ? 18.869 -1.983 -10.536 1.00 95.69 182 PRO A N 1
ATOM 1368 C CA . PRO A 1 182 ? 18.353 -2.853 -9.478 1.00 95.69 182 PRO A CA 1
ATOM 1369 C C . PRO A 1 182 ? 18.509 -2.283 -8.060 1.00 95.69 182 PRO A C 1
ATOM 1371 O O . PRO A 1 182 ? 17.624 -2.459 -7.228 1.00 95.69 182 PRO A O 1
ATOM 1374 N N . HIS A 1 183 ? 19.607 -1.571 -7.788 1.00 97.00 183 HIS A N 1
ATOM 1375 C CA . HIS A 1 183 ? 19.846 -0.943 -6.489 1.00 97.00 183 HIS A CA 1
ATOM 1376 C C . HIS A 1 183 ? 18.887 0.218 -6.217 1.00 97.00 183 HIS A C 1
ATOM 1378 O O . HIS A 1 183 ? 18.347 0.296 -5.116 1.00 97.00 183 HIS A O 1
ATOM 1384 N N . ASP A 1 184 ? 18.643 1.073 -7.211 1.00 97.00 184 ASP A N 1
ATOM 1385 C CA . ASP A 1 184 ? 17.730 2.211 -7.073 1.00 97.00 184 ASP A CA 1
ATOM 1386 C C . ASP A 1 184 ? 16.283 1.745 -6.872 1.00 97.00 184 ASP A C 1
ATOM 1388 O O . ASP A 1 184 ? 15.584 2.248 -5.994 1.00 97.00 184 ASP A O 1
ATOM 1392 N N . VAL A 1 185 ? 15.852 0.722 -7.623 1.00 96.12 185 VAL A N 1
ATOM 1393 C CA . VAL A 1 185 ? 14.513 0.125 -7.481 1.00 96.12 185 VAL A CA 1
ATOM 1394 C C . VAL A 1 185 ? 14.318 -0.461 -6.086 1.00 96.12 185 VAL A C 1
ATOM 1396 O O . VAL A 1 185 ? 13.287 -0.226 -5.459 1.00 96.12 185 VAL A O 1
ATOM 1399 N N . VAL A 1 186 ? 15.302 -1.215 -5.582 1.00 97.69 186 VAL A N 1
ATOM 1400 C CA . VAL A 1 186 ? 15.220 -1.802 -4.240 1.00 97.69 186 VAL A CA 1
ATOM 1401 C C . VAL A 1 186 ? 15.240 -0.720 -3.168 1.00 97.69 186 VAL A C 1
ATOM 1403 O O . VAL A 1 186 ? 14.424 -0.788 -2.257 1.00 97.69 186 VAL A O 1
ATOM 1406 N N . ALA A 1 187 ? 16.098 0.296 -3.285 1.00 98.06 187 ALA A N 1
ATOM 1407 C CA . ALA A 1 187 ? 16.121 1.411 -2.342 1.00 98.06 187 ALA A CA 1
ATOM 1408 C C . ALA A 1 187 ? 14.768 2.141 -2.298 1.00 98.06 187 ALA A C 1
ATOM 1410 O O . ALA A 1 187 ? 14.201 2.318 -1.222 1.00 98.06 187 ALA A O 1
ATOM 1411 N N . GLY A 1 188 ? 14.202 2.491 -3.455 1.00 98.00 188 GLY A N 1
ATOM 1412 C CA . GLY A 1 188 ? 12.902 3.155 -3.533 1.00 98.00 188 GLY A CA 1
ATOM 1413 C C . GLY A 1 188 ? 11.751 2.301 -2.989 1.00 98.00 188 GLY A C 1
ATOM 1414 O O . GLY A 1 188 ? 10.933 2.792 -2.208 1.00 98.00 188 GLY A O 1
ATOM 1415 N N . TYR A 1 189 ? 11.715 1.006 -3.323 1.00 98.19 189 TYR A N 1
ATOM 1416 C CA . TYR A 1 189 ? 10.694 0.084 -2.819 1.00 98.19 189 TYR A CA 1
ATOM 1417 C C . TYR A 1 189 ? 10.818 -0.171 -1.306 1.00 98.19 189 TYR A C 1
ATOM 1419 O O . TYR A 1 189 ? 9.809 -0.200 -0.601 1.00 98.19 189 TYR A O 1
ATOM 1427 N N . THR A 1 190 ? 12.034 -0.309 -0.773 1.00 98.19 190 THR A N 1
ATOM 1428 C CA . THR A 1 190 ? 12.249 -0.408 0.679 1.00 98.19 190 THR A CA 1
ATOM 1429 C C . THR A 1 190 ? 11.804 0.880 1.375 1.00 98.19 190 THR A C 1
ATOM 1431 O O . THR A 1 190 ? 11.104 0.828 2.383 1.00 98.19 190 THR A O 1
ATOM 1434 N N . ARG A 1 191 ? 12.102 2.052 0.800 1.00 98.38 191 ARG A N 1
ATOM 1435 C CA . ARG A 1 191 ? 11.647 3.342 1.344 1.00 98.38 191 ARG A CA 1
ATOM 1436 C C . ARG A 1 191 ? 10.120 3.478 1.314 1.00 98.38 191 ARG A C 1
ATOM 1438 O O . ARG A 1 191 ? 9.536 3.997 2.258 1.00 98.38 191 ARG A O 1
ATOM 1445 N N . GLN A 1 192 ? 9.460 2.950 0.278 1.00 98.50 192 GLN A N 1
ATOM 1446 C CA . GLN A 1 192 ? 7.998 2.826 0.199 1.00 98.50 192 GLN A CA 1
ATOM 1447 C C . GLN A 1 192 ? 7.428 1.951 1.331 1.00 98.50 192 GLN A C 1
ATOM 1449 O O . GLN A 1 192 ? 6.399 2.301 1.908 1.00 98.50 192 GLN A O 1
ATOM 1454 N N . CYS A 1 193 ? 8.075 0.831 1.661 1.00 98.19 193 CYS A N 1
ATOM 1455 C CA . CYS A 1 193 ? 7.649 -0.048 2.757 1.00 98.19 193 CYS A CA 1
ATOM 1456 C C . CYS A 1 193 ? 7.781 0.633 4.128 1.00 98.19 193 CYS A C 1
ATOM 1458 O O . CYS A 1 193 ? 6.959 0.400 5.011 1.00 98.19 193 CYS A O 1
ATOM 1460 N N . ALA A 1 194 ? 8.755 1.530 4.276 1.00 98.25 194 ALA A N 1
ATOM 1461 C CA . ALA A 1 194 ? 9.026 2.262 5.507 1.00 98.25 194 ALA A CA 1
ATOM 1462 C C . ALA A 1 194 ? 8.137 3.508 5.732 1.00 98.25 194 ALA A C 1
ATOM 1464 O O . ALA A 1 194 ? 8.358 4.245 6.692 1.00 98.25 194 ALA A O 1
ATOM 1465 N N . ILE A 1 195 ? 7.131 3.777 4.889 1.00 98.75 195 ILE A N 1
ATOM 1466 C CA . ILE A 1 195 ? 6.197 4.899 5.104 1.00 98.75 195 ILE A CA 1
ATOM 1467 C C . ILE A 1 195 ? 5.375 4.657 6.378 1.00 98.75 195 ILE A C 1
ATOM 1469 O O . ILE A 1 195 ? 4.785 3.590 6.545 1.00 98.75 195 ILE A O 1
ATOM 1473 N N . ARG A 1 196 ? 5.323 5.650 7.271 1.00 98.44 196 ARG A N 1
ATOM 1474 C CA . ARG A 1 196 ? 4.613 5.583 8.554 1.00 98.44 196 ARG A CA 1
ATOM 1475 C C . ARG A 1 196 ? 3.127 5.862 8.379 1.00 98.44 196 ARG A C 1
ATOM 1477 O O . ARG A 1 196 ? 2.741 6.860 7.774 1.00 98.44 196 ARG A O 1
ATOM 1484 N N . VAL A 1 197 ? 2.307 4.985 8.942 1.00 98.62 197 VAL A N 1
ATOM 1485 C CA . VAL A 1 197 ? 0.844 5.050 8.926 1.00 98.62 197 VAL A CA 1
ATOM 1486 C C . VAL A 1 197 ? 0.278 4.602 10.269 1.00 98.62 197 VAL A C 1
ATOM 1488 O O . VAL A 1 197 ? 0.949 3.939 11.052 1.00 98.62 197 VAL A O 1
ATOM 1491 N N . THR A 1 198 ? -0.975 4.953 10.518 1.00 98.25 198 THR A N 1
ATOM 1492 C CA . THR A 1 198 ? -1.798 4.450 11.624 1.00 98.25 198 THR A CA 1
ATOM 1493 C C . THR A 1 198 ? -2.890 3.513 11.102 1.00 98.25 198 THR A C 1
ATOM 1495 O O . THR A 1 198 ? -3.159 3.450 9.897 1.00 98.25 198 THR A O 1
ATOM 1498 N N . ALA A 1 199 ? -3.595 2.828 12.008 1.00 97.94 199 ALA A N 1
ATOM 1499 C CA . ALA A 1 199 ? -4.786 2.056 11.646 1.00 97.94 199 ALA A CA 1
ATOM 1500 C C . ALA A 1 199 ? -5.862 2.937 10.977 1.00 97.94 199 ALA A C 1
ATOM 1502 O O . ALA A 1 199 ? -6.519 2.508 10.026 1.00 97.94 199 ALA A O 1
ATOM 1503 N N . VAL A 1 200 ? -6.010 4.186 11.435 1.00 98.19 200 VAL A N 1
ATOM 1504 C CA . VAL A 1 200 ? -6.949 5.154 10.851 1.00 98.19 200 VAL A CA 1
ATOM 1505 C C . VAL A 1 200 ? -6.524 5.552 9.439 1.00 98.19 200 VAL A C 1
ATOM 1507 O O . VAL A 1 200 ? -7.374 5.573 8.550 1.00 98.19 200 VAL A O 1
ATOM 1510 N N . ASP A 1 201 ? -5.233 5.801 9.198 1.00 98.56 201 ASP A N 1
ATOM 1511 C CA . ASP A 1 201 ? -4.735 6.124 7.853 1.00 98.56 201 ASP A CA 1
ATOM 1512 C C . ASP A 1 201 ? -5.065 5.003 6.867 1.00 98.56 201 ASP A C 1
ATOM 1514 O O . ASP A 1 201 ? -5.653 5.260 5.817 1.00 98.56 201 ASP A O 1
ATOM 1518 N N . LEU A 1 202 ? -4.769 3.750 7.227 1.00 98.50 202 LEU A N 1
ATOM 1519 C CA . LEU A 1 202 ? -5.093 2.595 6.388 1.00 98.50 202 LEU A CA 1
ATOM 1520 C C . LEU A 1 202 ? -6.596 2.464 6.135 1.00 98.50 202 LEU A C 1
ATOM 1522 O O . LEU A 1 202 ? -7.003 2.167 5.010 1.00 98.50 202 LEU A O 1
ATOM 1526 N N . ALA A 1 203 ? -7.432 2.724 7.142 1.00 98.38 203 ALA A N 1
ATOM 1527 C CA . ALA A 1 203 ? -8.879 2.693 6.981 1.00 98.38 203 ALA A CA 1
ATOM 1528 C C . ALA A 1 203 ? -9.378 3.799 6.031 1.00 98.38 203 ALA A C 1
ATOM 1530 O O . ALA A 1 203 ? -10.235 3.530 5.191 1.00 98.38 203 ALA A O 1
ATOM 1531 N N . VAL A 1 204 ? -8.810 5.011 6.081 1.00 98.50 204 VAL A N 1
ATOM 1532 C CA . VAL A 1 204 ? -9.125 6.102 5.135 1.00 98.50 204 VAL A CA 1
ATOM 1533 C C . VAL A 1 204 ? -8.671 5.754 3.710 1.00 98.50 204 VAL A C 1
ATOM 1535 O O . VAL A 1 204 ? -9.425 5.949 2.747 1.00 98.50 204 VAL A O 1
ATOM 1538 N N . MET A 1 205 ? -7.469 5.190 3.553 1.00 98.62 205 MET A N 1
ATOM 1539 C CA . MET A 1 205 ? -6.966 4.721 2.256 1.00 98.62 205 MET A CA 1
ATOM 1540 C C . MET A 1 205 ? -7.866 3.611 1.684 1.00 98.62 205 MET A C 1
ATOM 1542 O O . MET A 1 205 ? -8.261 3.665 0.518 1.00 98.62 205 MET A O 1
ATOM 1546 N N . GLY A 1 206 ? -8.260 2.640 2.513 1.00 98.31 206 GLY A N 1
ATOM 1547 C CA . GLY A 1 206 ? -9.187 1.569 2.146 1.00 98.31 206 GLY A CA 1
ATOM 1548 C C . GLY A 1 206 ? -10.579 2.089 1.782 1.00 98.31 206 GLY A C 1
ATOM 1549 O O . GLY A 1 206 ? -11.143 1.684 0.765 1.00 98.31 206 GLY A O 1
ATOM 1550 N N . ALA A 1 207 ? -11.108 3.054 2.536 1.00 98.25 207 ALA A N 1
ATOM 1551 C CA . ALA A 1 207 ? -12.384 3.701 2.244 1.00 98.25 207 ALA A CA 1
ATOM 1552 C C . ALA A 1 207 ? -12.357 4.491 0.925 1.00 98.25 207 ALA A C 1
ATOM 1554 O O . ALA A 1 207 ? -13.364 4.541 0.220 1.00 98.25 207 ALA A O 1
ATOM 1555 N N . THR A 1 208 ? -11.197 5.029 0.532 1.00 98.56 208 THR A N 1
ATOM 1556 C CA . THR A 1 208 ? -11.005 5.632 -0.798 1.00 98.56 208 THR A CA 1
ATOM 1557 C C . THR A 1 208 ? -11.192 4.605 -1.916 1.00 98.56 208 THR A C 1
ATOM 1559 O O . THR A 1 208 ? -11.784 4.917 -2.949 1.00 98.56 208 THR A O 1
ATOM 1562 N N . LEU A 1 209 ? -10.733 3.364 -1.727 1.00 98.44 209 LEU A N 1
ATOM 1563 C CA . LEU A 1 209 ? -11.008 2.275 -2.667 1.00 98.44 209 LEU A CA 1
ATOM 1564 C C . LEU A 1 209 ? -12.484 1.850 -2.591 1.00 98.44 209 LEU A C 1
ATOM 1566 O O . LEU A 1 209 ? -13.142 1.730 -3.622 1.00 98.44 209 LEU A O 1
ATOM 1570 N N . ALA A 1 210 ? -13.048 1.702 -1.392 1.00 97.88 210 ALA A N 1
ATOM 1571 C CA . ALA A 1 210 ? -14.449 1.311 -1.207 1.00 97.88 210 ALA A CA 1
ATOM 1572 C C . ALA A 1 210 ? -15.449 2.304 -1.837 1.00 97.88 210 ALA A C 1
ATOM 1574 O O . ALA A 1 210 ? -16.507 1.905 -2.320 1.00 97.88 210 ALA A O 1
ATOM 1575 N N . SER A 1 211 ? -15.101 3.591 -1.897 1.00 97.31 211 SER A N 1
ATOM 1576 C CA . SER A 1 211 ? -15.918 4.662 -2.483 1.00 97.31 211 SER A CA 1
ATOM 1577 C C . SER A 1 211 ? -15.750 4.826 -4.006 1.00 97.31 211 SER A C 1
ATOM 1579 O O . SER A 1 211 ? -16.216 5.813 -4.589 1.00 97.31 211 SER A O 1
ATOM 1581 N N . GLY A 1 212 ? -15.062 3.901 -4.685 1.00 97.69 212 GLY A N 1
ATOM 1582 C CA . GLY A 1 212 ? -14.802 4.016 -6.122 1.00 97.69 212 GLY A CA 1
ATOM 1583 C C . GLY A 1 212 ? -13.758 5.085 -6.464 1.00 97.69 212 GLY A C 1
ATOM 1584 O O . GLY A 1 212 ? -13.851 5.720 -7.522 1.00 97.69 212 GLY A O 1
ATOM 1585 N N . GLY A 1 213 ? -12.791 5.298 -5.567 1.00 98.19 213 GLY A N 1
ATOM 1586 C CA . GLY A 1 213 ? -11.612 6.139 -5.777 1.00 98.19 213 GLY A CA 1
ATOM 1587 C C . GLY A 1 213 ? -11.759 7.566 -5.263 1.00 98.19 213 GLY A C 1
ATOM 1588 O O . GLY A 1 213 ? -10.984 8.433 -5.666 1.00 98.19 213 GLY A O 1
ATOM 1589 N N . ARG A 1 214 ? -12.762 7.848 -4.422 1.00 98.50 214 ARG A N 1
ATOM 1590 C CA . ARG A 1 214 ? -13.002 9.183 -3.858 1.00 98.50 214 ARG A CA 1
ATOM 1591 C C . ARG A 1 214 ? -12.588 9.226 -2.392 1.00 98.50 214 ARG A C 1
ATOM 1593 O O . ARG A 1 214 ? -13.186 8.550 -1.563 1.00 98.50 214 ARG A O 1
ATOM 1600 N N . GLN A 1 215 ? -11.593 10.035 -2.062 1.00 98.00 215 GLN A N 1
ATOM 1601 C CA . GLN A 1 215 ? -11.117 10.169 -0.691 1.00 98.00 215 GLN A CA 1
ATOM 1602 C C . GLN A 1 215 ? -12.277 10.679 0.190 1.00 98.00 215 GLN A C 1
ATOM 1604 O O . GLN A 1 215 ? -12.889 11.698 -0.154 1.00 98.00 215 GLN A O 1
ATOM 1609 N N . PRO A 1 216 ? -12.649 9.960 1.264 1.00 96.31 216 PRO A N 1
ATOM 1610 C CA . PRO A 1 216 ? -13.929 10.170 1.945 1.00 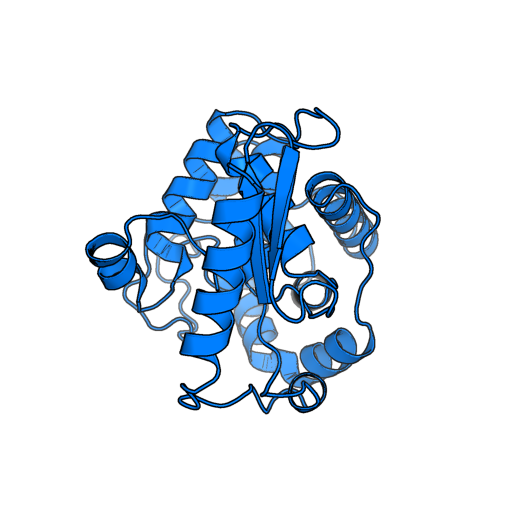96.31 216 PRO A CA 1
ATOM 1611 C C . PRO A 1 216 ? -13.976 11.436 2.823 1.00 96.31 216 PRO A C 1
ATOM 1613 O O . PRO A 1 216 ? -15.052 11.963 3.080 1.00 96.31 216 PRO A O 1
ATOM 1616 N N . VAL A 1 217 ? -12.825 11.970 3.237 1.00 93.69 217 VAL A N 1
ATOM 1617 C CA . VAL A 1 217 ? -12.678 13.184 4.060 1.00 93.69 217 VAL A CA 1
ATOM 1618 C C . VAL A 1 217 ? -12.515 14.442 3.199 1.00 93.69 217 VAL A C 1
ATOM 1620 O O . VAL A 1 217 ? -13.181 15.449 3.428 1.00 93.69 217 VAL A O 1
ATOM 1623 N N . THR A 1 218 ? -11.634 14.409 2.196 1.00 95.06 218 THR A N 1
ATOM 1624 C CA . THR A 1 218 ? -11.326 15.563 1.334 1.00 95.06 218 THR A CA 1
ATOM 1625 C C . THR A 1 218 ? -12.292 15.678 0.156 1.00 95.06 218 THR A C 1
ATOM 1627 O O . THR A 1 218 ? -12.448 16.751 -0.429 1.00 95.06 218 THR A O 1
ATOM 1630 N N . GLY A 1 219 ? -12.949 14.577 -0.218 1.00 95.94 219 GLY A N 1
ATOM 1631 C CA . GLY A 1 219 ? -13.794 14.493 -1.403 1.00 95.94 219 GLY A CA 1
ATOM 1632 C C . GLY A 1 219 ? -13.013 14.509 -2.720 1.00 95.94 219 GLY A C 1
ATOM 1633 O O . GLY A 1 219 ? -13.613 14.628 -3.789 1.00 95.94 219 GLY A O 1
ATOM 1634 N N . GLU A 1 220 ? -11.690 14.408 -2.689 1.00 97.31 220 GLU A N 1
ATOM 1635 C CA . GLU A 1 220 ? -10.875 14.350 -3.896 1.00 97.31 220 GLU A CA 1
ATOM 1636 C C . GLU A 1 220 ? -11.105 13.026 -4.640 1.00 97.31 220 GLU A C 1
ATOM 1638 O O . GLU A 1 220 ? -11.193 11.964 -4.028 1.00 97.31 220 GLU A O 1
ATOM 1643 N N . ARG A 1 221 ? -11.205 13.056 -5.975 1.00 98.19 221 ARG A N 1
ATOM 1644 C CA . ARG A 1 221 ? -11.135 11.825 -6.772 1.00 98.19 221 ARG A CA 1
ATOM 1645 C C . ARG A 1 221 ? -9.664 11.488 -6.992 1.00 98.19 221 ARG A C 1
ATOM 1647 O O . ARG A 1 221 ? -9.019 12.131 -7.811 1.00 98.19 221 ARG A O 1
ATOM 1654 N N . ILE A 1 222 ? -9.179 10.495 -6.258 1.00 98.38 222 ILE A N 1
ATOM 1655 C CA . ILE A 1 222 ? -7.805 9.999 -6.344 1.00 98.38 222 ILE A CA 1
ATOM 1656 C C . ILE A 1 222 ? -7.676 8.999 -7.489 1.00 98.38 222 ILE A C 1
ATOM 1658 O O . ILE A 1 222 ? -6.763 9.117 -8.294 1.00 98.38 222 ILE A O 1
ATOM 1662 N N . PHE A 1 223 ? -8.624 8.064 -7.595 1.00 98.75 223 PHE A N 1
ATOM 1663 C CA . PHE A 1 223 ? -8.604 7.018 -8.614 1.00 98.75 223 PHE A CA 1
ATOM 1664 C C . PHE A 1 223 ? -9.891 6.983 -9.438 1.00 98.75 223 PHE A C 1
ATOM 1666 O O . PHE A 1 223 ? -10.993 7.341 -8.990 1.00 98.75 223 PHE A O 1
ATOM 1673 N N . SER A 1 224 ? -9.760 6.497 -10.665 1.00 98.69 224 SER A N 1
ATOM 1674 C CA . SER A 1 224 ? -10.883 6.114 -11.503 1.00 98.69 224 SER A CA 1
ATOM 1675 C C . SER A 1 224 ? -11.560 4.834 -10.971 1.00 98.69 224 SER A C 1
ATOM 1677 O O . SER A 1 224 ? -10.897 3.942 -10.431 1.00 98.69 224 SER A O 1
ATOM 1679 N N . PRO A 1 225 ? -12.888 4.667 -11.153 1.00 98.50 225 PRO A N 1
ATOM 1680 C CA . PRO A 1 225 ? -13.583 3.449 -10.723 1.00 98.50 225 PRO A CA 1
ATOM 1681 C C . PRO A 1 225 ? -13.040 2.159 -11.362 1.00 98.50 225 PRO A C 1
ATOM 1683 O O . PRO A 1 225 ? -13.131 1.085 -10.771 1.00 98.50 225 PRO A O 1
ATOM 1686 N N . SER A 1 226 ? -12.482 2.247 -12.575 1.00 98.69 226 SER A N 1
ATOM 1687 C CA . SER A 1 226 ? -11.831 1.124 -13.258 1.00 98.69 226 SER A CA 1
ATOM 1688 C C . SER A 1 226 ? -10.563 0.672 -12.545 1.00 98.69 226 SER A C 1
ATOM 1690 O O . SER A 1 226 ? -10.402 -0.530 -12.341 1.00 98.69 226 SER A O 1
ATOM 1692 N N . VAL A 1 227 ? -9.699 1.612 -12.148 1.00 98.81 227 VAL A N 1
ATOM 1693 C CA . VAL A 1 227 ? -8.463 1.315 -11.408 1.00 98.81 227 VAL A CA 1
ATOM 1694 C C . VAL A 1 227 ? -8.798 0.678 -10.071 1.00 98.81 227 VAL A C 1
ATOM 1696 O O . VAL A 1 227 ? -8.294 -0.392 -9.756 1.00 98.81 227 VAL A O 1
ATOM 1699 N N . VAL A 1 228 ? -9.751 1.256 -9.341 1.00 98.75 228 VAL A N 1
ATOM 1700 C CA . VAL A 1 228 ? -10.224 0.714 -8.061 1.00 98.75 228 VAL A CA 1
ATOM 1701 C C . VAL A 1 228 ? -10.710 -0.724 -8.201 1.00 98.75 228 VAL A C 1
ATOM 1703 O O . VAL A 1 228 ? -10.287 -1.590 -7.439 1.00 98.75 228 VAL A O 1
ATOM 1706 N N . ARG A 1 229 ? -11.570 -1.004 -9.189 1.00 98.62 229 ARG A N 1
ATOM 1707 C CA . ARG A 1 229 ? -12.077 -2.362 -9.426 1.00 98.62 229 ARG A CA 1
ATOM 1708 C C . ARG A 1 229 ? -10.936 -3.341 -9.683 1.00 98.62 229 ARG A C 1
ATOM 1710 O O . ARG A 1 229 ? -10.966 -4.448 -9.151 1.00 98.62 229 ARG A O 1
ATOM 1717 N N . GLN A 1 230 ? -9.949 -2.945 -10.480 1.00 98.50 230 GLN A N 1
ATOM 1718 C CA . GLN A 1 230 ? -8.800 -3.790 -10.774 1.00 98.50 230 GLN A CA 1
ATOM 1719 C C . GLN A 1 230 ? -7.947 -4.040 -9.533 1.00 98.50 230 GLN A C 1
ATOM 1721 O O . GLN A 1 230 ? -7.654 -5.191 -9.228 1.00 98.50 230 GLN A O 1
ATOM 1726 N N . THR A 1 231 ? -7.596 -2.992 -8.792 1.00 98.56 231 THR A N 1
ATOM 1727 C CA . THR A 1 231 ? -6.811 -3.105 -7.560 1.00 98.56 231 THR A CA 1
ATOM 1728 C C . THR A 1 231 ? -7.505 -4.005 -6.544 1.00 98.56 231 THR A C 1
ATOM 1730 O O . THR A 1 231 ? -6.879 -4.931 -6.037 1.00 98.56 231 THR A O 1
ATOM 1733 N N . LEU A 1 232 ? -8.809 -3.814 -6.308 1.00 98.38 232 LEU A N 1
ATOM 1734 C CA . LEU A 1 232 ? -9.582 -4.663 -5.397 1.00 98.38 232 LEU A CA 1
ATOM 1735 C C . LEU A 1 232 ? -9.666 -6.115 -5.880 1.00 98.38 232 LEU A C 1
ATOM 1737 O O . LEU A 1 232 ? -9.623 -7.021 -5.055 1.00 98.38 232 LEU A O 1
ATOM 1741 N N . SER A 1 233 ? -9.749 -6.350 -7.194 1.00 97.19 233 SER A N 1
ATOM 1742 C CA . SER A 1 233 ? -9.763 -7.712 -7.750 1.00 97.19 233 SER A CA 1
ATOM 1743 C C . SER A 1 233 ? -8.443 -8.431 -7.471 1.00 97.19 233 SER A C 1
ATOM 1745 O O . SER A 1 233 ? -8.456 -9.550 -6.974 1.00 97.19 233 SER A O 1
ATOM 1747 N N . VAL A 1 234 ? -7.309 -7.762 -7.700 1.00 96.81 234 VAL A N 1
ATOM 1748 C CA . VAL A 1 234 ? -5.984 -8.342 -7.436 1.00 96.81 234 VAL A CA 1
ATOM 1749 C C . VAL A 1 234 ? -5.719 -8.487 -5.933 1.00 96.81 234 VAL A C 1
ATOM 1751 O O . VAL A 1 234 ? -5.124 -9.470 -5.506 1.00 96.81 234 VAL A O 1
ATOM 1754 N N . MET A 1 235 ? -6.182 -7.552 -5.097 1.00 97.25 235 MET A N 1
ATOM 1755 C CA . MET A 1 235 ? -6.113 -7.706 -3.636 1.00 97.25 235 MET A CA 1
ATOM 1756 C C . MET A 1 235 ? -6.921 -8.916 -3.163 1.00 97.25 235 MET A C 1
ATOM 1758 O O . MET A 1 235 ? -6.459 -9.665 -2.310 1.00 97.25 235 MET A O 1
ATOM 1762 N N . LEU A 1 236 ? -8.109 -9.130 -3.730 1.00 95.38 236 LEU A N 1
ATOM 1763 C CA . LEU A 1 236 ? -8.959 -10.259 -3.372 1.00 95.38 236 LEU A CA 1
ATOM 1764 C C . LEU A 1 236 ? -8.277 -11.600 -3.667 1.00 95.38 236 LEU A C 1
ATOM 1766 O O . LEU A 1 236 ? -8.362 -12.508 -2.851 1.00 95.38 236 LEU A O 1
ATOM 1770 N N . THR A 1 237 ? -7.601 -11.722 -4.809 1.00 91.88 237 THR A N 1
ATOM 1771 C CA . THR A 1 237 ? -7.031 -12.998 -5.262 1.00 91.88 237 THR A CA 1
ATOM 1772 C C . THR A 1 237 ? -5.572 -13.209 -4.864 1.00 91.88 237 THR A C 1
ATOM 1774 O O . THR A 1 237 ? -5.127 -14.351 -4.827 1.00 91.88 237 THR A O 1
ATOM 1777 N N . CYS A 1 238 ? -4.825 -12.140 -4.568 1.00 91.56 238 CYS A N 1
ATOM 1778 C CA . CYS A 1 238 ? -3.373 -12.197 -4.348 1.00 91.56 238 CYS A CA 1
ATOM 1779 C C . CYS A 1 238 ? -2.915 -11.488 -3.059 1.00 91.56 238 CYS A C 1
ATOM 1781 O O . CYS A 1 238 ? -1.729 -11.502 -2.730 1.00 91.56 238 CYS A O 1
ATOM 1783 N N . GLY A 1 239 ? -3.809 -10.805 -2.339 1.00 90.94 239 GLY A N 1
ATOM 1784 C CA . GLY A 1 239 ? -3.418 -9.873 -1.281 1.00 90.94 239 GLY A CA 1
ATOM 1785 C C . GLY A 1 239 ? -3.029 -10.516 0.054 1.00 90.94 239 GLY A C 1
ATOM 1786 O O . GLY A 1 239 ? -2.196 -9.956 0.773 1.00 90.94 239 GLY A O 1
ATOM 1787 N N . MET A 1 240 ? -3.554 -11.707 0.349 1.00 91.12 240 MET A N 1
ATOM 1788 C CA . MET A 1 240 ? -3.253 -12.471 1.571 1.00 91.12 240 MET A CA 1
ATOM 1789 C C . MET A 1 240 ? -2.236 -13.601 1.336 1.00 91.12 240 MET A C 1
ATOM 1791 O O . MET A 1 240 ? -2.191 -14.557 2.100 1.00 91.12 240 MET A O 1
ATOM 1795 N N . TYR A 1 241 ? -1.411 -13.485 0.285 1.00 83.00 241 TYR A N 1
ATOM 1796 C CA . TYR A 1 241 ? -0.365 -14.456 -0.063 1.00 83.00 241 TYR A CA 1
ATOM 1797 C C . TYR A 1 241 ? -0.905 -15.894 -0.142 1.00 83.00 241 TYR A C 1
ATOM 1799 O O . TYR A 1 241 ? -1.898 -16.133 -0.830 1.00 83.00 241 TYR A O 1
ATOM 1807 N N . ASP A 1 242 ? -0.266 -16.825 0.568 1.00 79.88 242 ASP A N 1
ATOM 1808 C CA . ASP A 1 242 ? -0.587 -18.251 0.587 1.00 79.88 242 ASP A CA 1
ATOM 1809 C C . ASP A 1 242 ? -2.008 -18.516 1.138 1.00 79.88 242 ASP A C 1
ATOM 1811 O O . ASP A 1 242 ? -2.625 -19.520 0.785 1.00 79.88 242 ASP A O 1
ATOM 1815 N N . ASP A 1 243 ? -2.573 -17.578 1.911 1.00 80.62 243 ASP A N 1
ATOM 1816 C CA . ASP A 1 243 ? -3.914 -17.670 2.501 1.00 80.62 243 ASP A CA 1
ATOM 1817 C C . ASP A 1 243 ? -5.009 -17.007 1.643 1.00 80.62 243 ASP A C 1
ATOM 1819 O O . ASP A 1 243 ? -6.173 -16.953 2.047 1.00 80.62 243 ASP A O 1
ATOM 1823 N N . ALA A 1 244 ? -4.690 -16.485 0.450 1.00 80.44 244 ALA A N 1
ATOM 1824 C CA . ALA A 1 244 ? -5.665 -15.756 -0.370 1.00 80.44 244 ALA A CA 1
ATOM 1825 C C . ALA A 1 244 ? -6.914 -16.592 -0.711 1.00 80.44 244 ALA A C 1
ATOM 1827 O O . ALA A 1 244 ? -8.034 -16.082 -0.647 1.00 80.44 244 ALA A O 1
ATOM 1828 N N . GLY A 1 245 ? -6.752 -17.887 -1.004 1.00 80.56 245 GLY A N 1
ATOM 1829 C CA . GLY A 1 245 ? -7.877 -18.793 -1.266 1.00 80.56 245 GLY A CA 1
ATOM 1830 C C . GLY A 1 245 ? -8.795 -18.978 -0.052 1.00 80.56 245 GLY A C 1
ATOM 1831 O O . GLY A 1 245 ? -10.019 -18.844 -0.163 1.00 80.56 245 GLY A O 1
ATOM 1832 N N . ASP A 1 246 ? -8.204 -19.217 1.119 1.00 85.31 246 ASP A N 1
ATOM 1833 C CA . ASP A 1 246 ? -8.945 -19.388 2.369 1.00 85.31 246 ASP A CA 1
ATOM 1834 C C . ASP A 1 246 ? -9.638 -18.083 2.778 1.00 85.31 246 ASP A C 1
ATOM 1836 O O . ASP A 1 246 ? -10.808 -18.102 3.176 1.00 85.31 246 ASP A O 1
ATOM 1840 N N . TRP A 1 247 ? -8.982 -16.937 2.587 1.00 90.31 247 TRP A N 1
ATOM 1841 C CA . TRP A 1 247 ? -9.525 -15.614 2.895 1.00 90.31 247 TRP A CA 1
ATOM 1842 C C . TRP A 1 247 ? -10.757 -15.264 2.054 1.00 90.31 247 TRP A C 1
ATOM 1844 O O . TRP A 1 247 ? -11.770 -14.801 2.588 1.00 90.31 247 TRP A O 1
ATOM 1854 N N . VAL A 1 248 ? -10.720 -15.532 0.745 1.00 90.06 248 VAL A N 1
ATOM 1855 C CA . VAL A 1 248 ? -11.879 -15.324 -0.141 1.00 90.06 248 VAL A CA 1
ATOM 1856 C C . VAL A 1 248 ? -13.073 -16.163 0.314 1.00 90.06 248 VAL A C 1
ATOM 1858 O O . VAL A 1 248 ? -14.203 -15.677 0.290 1.00 90.06 248 VAL A O 1
ATOM 1861 N N . SER A 1 249 ? -12.836 -17.407 0.741 1.00 88.38 249 SER A N 1
ATOM 1862 C CA . SER A 1 249 ? -13.909 -18.332 1.126 1.00 88.38 249 SER A CA 1
ATOM 1863 C 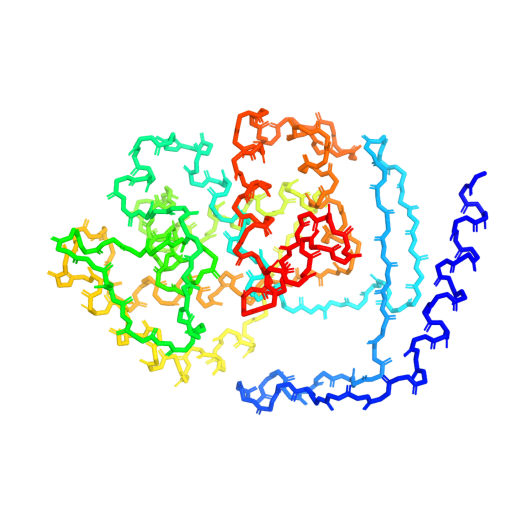C . SER A 1 249 ? -14.506 -18.057 2.512 1.00 88.38 249 SER A C 1
ATOM 1865 O O . SER A 1 249 ? -15.702 -18.271 2.715 1.00 88.38 249 SER A O 1
ATOM 1867 N N . SER A 1 250 ? -13.691 -17.582 3.457 1.00 91.44 250 SER A N 1
ATOM 1868 C CA . SER A 1 250 ? -14.069 -17.409 4.866 1.00 91.44 250 SER A CA 1
ATOM 1869 C C . SER A 1 250 ? -14.475 -15.977 5.228 1.00 91.44 250 SER A C 1
ATOM 1871 O O . SER A 1 250 ? -15.372 -15.800 6.052 1.00 91.44 250 SER A O 1
ATOM 1873 N N . VAL A 1 251 ? -13.855 -14.966 4.604 1.00 94.75 251 VAL A N 1
ATOM 1874 C CA . VAL A 1 251 ? -14.082 -13.536 4.887 1.00 94.75 251 VAL A CA 1
ATOM 1875 C C . VAL A 1 251 ? -14.707 -12.813 3.692 1.00 94.75 251 VAL A C 1
ATOM 1877 O O . VAL A 1 251 ? -15.669 -12.066 3.862 1.00 94.75 251 VAL A O 1
ATOM 1880 N N . GLY A 1 252 ? -14.193 -13.029 2.477 1.00 92.88 252 GLY A N 1
ATOM 1881 C CA . GLY A 1 252 ? -14.774 -12.475 1.247 1.00 92.88 252 GLY A CA 1
ATOM 1882 C C . GLY A 1 252 ? -14.607 -10.960 1.058 1.00 92.88 252 GLY A C 1
ATOM 1883 O O . GLY A 1 252 ? -15.357 -10.351 0.295 1.00 92.88 252 GLY A O 1
ATOM 1884 N N . VAL A 1 253 ? -13.634 -10.341 1.735 1.00 95.56 253 VAL A N 1
ATOM 1885 C CA . VAL A 1 253 ? -13.319 -8.905 1.624 1.00 95.56 253 VAL A CA 1
ATOM 1886 C C . VAL A 1 253 ? -11.915 -8.736 1.032 1.00 95.56 253 VAL A C 1
ATOM 1888 O O . VAL A 1 253 ? -10.988 -9.344 1.562 1.00 95.56 253 VAL A O 1
ATOM 1891 N N . PRO A 1 254 ? -11.701 -7.927 -0.026 1.00 97.06 254 PRO A N 1
ATOM 1892 C CA . PRO A 1 254 ? -10.357 -7.653 -0.536 1.00 97.06 254 PRO A CA 1
ATOM 1893 C C . PRO A 1 254 ? -9.445 -7.097 0.565 1.00 97.06 254 PRO A C 1
ATOM 1895 O O . PRO A 1 254 ? -9.795 -6.112 1.213 1.00 97.06 254 PRO A O 1
ATOM 1898 N N . ALA A 1 255 ? -8.280 -7.710 0.769 1.00 96.75 255 ALA A N 1
ATOM 1899 C CA . ALA A 1 255 ? -7.369 -7.366 1.859 1.00 96.75 255 ALA A CA 1
ATOM 1900 C C . ALA A 1 255 ? -5.905 -7.432 1.409 1.00 96.75 255 ALA A C 1
ATOM 1902 O O . ALA A 1 255 ? -5.590 -8.003 0.366 1.00 96.75 255 ALA A O 1
ATOM 1903 N N . LYS A 1 256 ? -5.013 -6.822 2.190 1.00 96.25 256 LYS A N 1
ATOM 1904 C CA . LYS A 1 256 ? -3.562 -6.915 2.023 1.00 96.25 256 LYS A CA 1
ATOM 1905 C C . LYS A 1 256 ? -2.910 -6.873 3.401 1.00 96.25 256 LYS A C 1
ATOM 1907 O O . LYS A 1 256 ? -3.254 -5.996 4.190 1.00 96.25 256 LYS A O 1
ATOM 1912 N N . SER A 1 257 ? -1.974 -7.789 3.646 1.00 90.88 257 SER A N 1
ATOM 1913 C CA . SER A 1 257 ? -1.100 -7.803 4.826 1.00 90.88 257 SER A CA 1
ATOM 1914 C C . SER A 1 257 ? 0.334 -7.373 4.526 1.00 90.88 257 SER A C 1
ATOM 1916 O O . SER A 1 257 ? 0.814 -7.603 3.385 1.00 90.88 257 SER A O 1
#

Radius of gyration: 17.98 Å; Cα contacts (8 Å, |Δi|>4): 423; chains: 1; bounding box: 46×37×46 Å

Solvent-accessible surface area (backbone atoms only — not comparable to full-atom values): 13698 Å² total; per-residue (Å²): 109,69,70,60,52,32,57,47,42,42,51,49,48,63,65,48,69,77,63,76,78,82,78,83,56,64,75,41,65,57,58,49,71,60,69,87,84,70,53,56,48,42,47,36,43,64,80,40,54,74,45,58,25,64,51,36,83,50,72,45,59,46,35,64,41,41,30,57,56,46,44,37,50,34,33,66,77,62,29,61,72,60,48,52,71,56,24,45,72,49,64,67,96,60,62,85,81,64,91,68,61,78,52,99,76,40,33,21,49,21,42,67,41,65,66,11,30,43,49,42,56,50,64,41,70,44,97,46,61,68,48,19,43,56,48,51,48,52,53,53,14,59,40,45,74,46,90,62,52,64,38,64,64,45,26,56,40,43,57,76,65,37,60,66,57,41,53,45,33,48,53,41,54,74,56,37,95,61,88,60,55,40,67,50,32,44,51,40,44,43,44,53,22,16,28,45,39,29,44,48,35,51,21,34,38,49,19,12,45,75,48,43,11,29,26,30,79,83,65,46,76,78,41,51,54,66,40,30,54,50,41,45,52,41,24,36,54,30,21,49,57,91,45,10,68,58,42,47,76,76,71,61,64,64,44,60,92

Sequence (257 aa):
MTQHLHSHLEQLVGALMDDTRGAPIDSPPALAQVEPEQCAVAVVDVDGSVTSAGDDGAEFTIQSISKALAYAVALEELGFDEVHRFVDVEPSGEAYHVIEVEDSSGRPNNPMINAGALVVHSLIPGGDAGNRFEHLLSWFSRLAGRELSVDETVYESELALAHRNLAIAHLLRAENDLPDTPHDVVAGYTRQCAIRVTAVDLAVMGATLASGGRQPVTGERIFSPSVVRQTLSVMLTCGMYDDAGDWVSSVGVPAKS

Nearest PDB structures (foldseek):
  8bsl-assembly1_C  TM=9.469E-01  e=5.239E-21  Homo sapiens
  1u60-assembly1_A  TM=9.313E-01  e=6.831E-20  Escherichia coli
  1mki-assembly1_A  TM=9.315E-01  e=5.838E-20  Bacillus subtilis
  3agf-assembly1_B-2  TM=9.236E-01  e=5.539E-20  Bacillus subtilis
  3agf-assembly1_A-2  TM=9.199E-01  e=3.468E-19  Bacillus subtilis

Secondary structure (DSSP, 8-state):
-HHHHHHHHHHHHHHHTT---S----SSTTGGGS-TT--EEEEE-TT--EEEEESTT--EE-GGGHHHHHHHHHHHHH-HHHHHHH---PPPSS-TT-----STT---S-TTSHHHHHHHHHHSS-SSHHHHHHHHHHHHHHHHTS---B-HHHHHHHHHTTHHHHHHHHHHHHHS--SS-HHHHHHHHHHHHTBEE-HHHHHHHHHHHHTTSB-TTT--B-S-HHHHHHHHHHHHHHTTGGGHHHHHHHT-S----

InterPro domains:
  IPR012338 Beta-lactamase/transpeptidase-like [G3DSA:3.40.710.10] (1-257)
  IPR012338 Beta-lactamase/transpeptidase-like [SSF56601] (4-257)
  IPR015868 Glutaminase [PF04960] (26-257)
  IPR015868 Glutaminase [PTHR12544] (3-257)

pLDDT: mean 91.44, std 10.79, range [45.75, 98.81]

Foldseek 3Di:
DQVVVQVVQQVVLVVCLVPQPDDFDPPPVVSVPDDSSFDKAWAAALQGDIHMDTVQVDKDFCALVLLLLLLLQLCFPPNDVVLCLAEALAADLDFLQDLDCPDLQLHHHRSSRLLNVLLSLLSQDQLFLVRSLVSSQVLLCVQLVHRWDFPVVQLVSCLVVCVSQLSSLVSSVVNDDGPDHSSSSSSSSSRSRRIMDGNSSVNQSVSCLVNLQARNNVRDRSGHSVSSVSSQVSQQQHADGNCSVVCCVPPVGRHHD